Protein AF-A0A1R1Y8B2-F1 (afdb_monomer)

pLDDT: mean 75.32, std 18.38, range [35.19, 96.94]

Structure (mmCIF, N/CA/C/O backbone):
data_AF-A0A1R1Y8B2-F1
#
_entry.id   AF-A0A1R1Y8B2-F1
#
loop_
_atom_site.group_PDB
_atom_site.id
_atom_site.type_symbol
_atom_site.label_atom_id
_atom_site.label_alt_id
_atom_site.label_comp_id
_atom_site.label_asym_id
_atom_site.label_entity_id
_atom_site.label_seq_id
_atom_site.pdbx_PDB_ins_code
_atom_site.Cartn_x
_atom_site.Cartn_y
_atom_site.Cartn_z
_atom_site.occupancy
_atom_site.B_iso_or_equiv
_atom_site.auth_seq_id
_atom_site.auth_comp_id
_atom_site.auth_asym_id
_atom_site.auth_atom_id
_atom_site.pdbx_PDB_model_num
ATOM 1 N N . GLY A 1 1 ? -17.997 11.567 19.977 1.00 74.69 1 GLY A N 1
ATOM 2 C CA . GLY A 1 1 ? -16.628 11.062 19.749 1.00 74.69 1 GLY A CA 1
ATOM 3 C C . GLY A 1 1 ? -16.537 10.547 18.330 1.00 74.69 1 GLY A C 1
ATOM 4 O O . GLY A 1 1 ? -17.563 10.132 17.814 1.00 74.69 1 GLY A O 1
ATOM 5 N N . ASN A 1 2 ? -15.355 10.575 17.717 1.00 91.06 2 ASN A N 1
ATOM 6 C CA . ASN A 1 2 ? -15.151 10.285 16.288 1.00 91.06 2 ASN A CA 1
ATOM 7 C C . ASN A 1 2 ? -15.055 8.785 15.951 1.00 91.06 2 ASN A C 1
ATOM 9 O O . ASN A 1 2 ? -14.451 8.431 14.944 1.00 91.06 2 ASN A O 1
ATOM 13 N N . CYS A 1 3 ? -15.590 7.909 16.810 1.00 94.19 3 CYS A N 1
ATOM 14 C CA . CYS A 1 3 ? -15.654 6.481 16.505 1.00 94.19 3 CYS A CA 1
ATOM 15 C C . CYS A 1 3 ? -16.449 6.281 15.218 1.00 94.19 3 CYS A C 1
ATOM 17 O O . CYS A 1 3 ? -17.463 6.957 15.021 1.00 94.19 3 CYS A O 1
ATOM 19 N N . VAL A 1 4 ? -16.038 5.323 14.397 1.00 92.62 4 VAL A N 1
ATOM 20 C CA . VAL A 1 4 ? -16.914 4.799 13.350 1.00 92.62 4 VAL A CA 1
ATOM 21 C C . VAL A 1 4 ? -18.125 4.157 14.037 1.00 92.62 4 VAL A C 1
ATOM 23 O O . VAL A 1 4 ? -17.968 3.484 15.050 1.00 92.62 4 VAL A O 1
ATOM 26 N N . ARG A 1 5 ? -19.341 4.466 13.576 1.00 90.25 5 ARG A N 1
ATOM 27 C CA . ARG A 1 5 ? -20.605 4.040 14.220 1.00 90.25 5 ARG A CA 1
ATOM 28 C C . ARG A 1 5 ? -21.591 3.398 13.252 1.00 90.25 5 ARG A C 1
ATOM 30 O O . ARG A 1 5 ? -22.675 2.998 13.665 1.00 90.25 5 ARG A O 1
ATOM 37 N N . ASP A 1 6 ? -21.230 3.308 11.983 1.00 88.25 6 ASP A N 1
ATOM 38 C CA . ASP A 1 6 ? -22.058 2.783 10.914 1.00 88.25 6 ASP A CA 1
ATOM 39 C C . ASP A 1 6 ? -21.243 1.945 9.920 1.00 88.25 6 ASP A C 1
ATOM 41 O O . ASP A 1 6 ? -20.009 1.886 9.945 1.00 88.25 6 ASP A O 1
ATOM 45 N N . GLY A 1 7 ? -21.972 1.236 9.062 1.00 86.50 7 GLY A N 1
ATOM 46 C CA . GLY A 1 7 ? -21.394 0.361 8.057 1.00 86.50 7 GLY A CA 1
ATOM 47 C C . GLY A 1 7 ? -20.731 -0.888 8.634 1.00 86.50 7 GLY A C 1
ATOM 48 O O . GLY A 1 7 ? -20.961 -1.311 9.770 1.00 86.50 7 GLY A O 1
ATOM 49 N N . LEU A 1 8 ? -19.908 -1.497 7.789 1.00 82.50 8 LEU A N 1
ATOM 50 C CA . LEU A 1 8 ? -19.341 -2.819 8.014 1.00 82.50 8 LEU A CA 1
ATOM 51 C C . LEU A 1 8 ? -18.430 -2.903 9.257 1.00 82.50 8 LEU A C 1
ATOM 53 O O . LEU A 1 8 ? -18.323 -3.958 9.871 1.00 82.50 8 LEU A O 1
ATOM 57 N N . ILE A 1 9 ? -17.797 -1.794 9.646 1.00 86.44 9 ILE A N 1
ATOM 58 C CA . ILE A 1 9 ? -16.770 -1.757 10.700 1.00 86.44 9 ILE A CA 1
ATOM 59 C C . ILE A 1 9 ? -17.203 -0.973 11.955 1.00 86.44 9 ILE A C 1
ATOM 61 O O . ILE A 1 9 ? -16.354 -0.519 12.716 1.00 86.44 9 ILE A O 1
ATOM 65 N N . HIS A 1 10 ? -18.507 -0.766 12.167 1.00 84.00 10 HIS A N 1
ATOM 66 C CA . HIS A 1 10 ? -19.021 0.117 13.227 1.00 84.00 10 HIS A CA 1
ATOM 67 C C . HIS A 1 10 ? -18.650 -0.274 14.668 1.00 84.00 10 HIS A C 1
ATOM 69 O O . HIS A 1 10 ? -18.618 0.600 15.529 1.00 84.00 10 HIS A O 1
ATOM 75 N N . ASP A 1 11 ? -18.339 -1.548 14.913 1.00 85.19 11 ASP A N 1
ATOM 76 C CA . ASP A 1 11 ? -17.912 -2.079 16.217 1.00 85.19 11 ASP A CA 1
ATOM 77 C C . ASP A 1 11 ? -16.462 -2.595 16.178 1.00 85.19 11 ASP A C 1
ATOM 79 O O . ASP A 1 11 ? -16.062 -3.480 16.935 1.00 85.19 11 ASP A O 1
ATOM 83 N N . TRP A 1 12 ? -15.657 -2.078 15.247 1.00 87.75 12 TRP A N 1
ATOM 84 C CA . TRP A 1 12 ? -14.257 -2.458 15.150 1.00 87.75 12 TRP A CA 1
ATOM 85 C C . TRP A 1 12 ? -13.412 -1.747 16.216 1.00 87.75 12 TRP A C 1
ATOM 87 O O . TRP A 1 12 ? -13.236 -0.523 16.198 1.00 87.75 12 TRP A O 1
ATOM 97 N N . ASP A 1 13 ? -12.834 -2.547 17.110 1.00 88.50 13 ASP A N 1
ATOM 98 C CA . ASP A 1 13 ? -11.900 -2.096 18.138 1.00 88.50 13 ASP A CA 1
ATOM 99 C C . ASP A 1 13 ? -10.450 -2.195 17.659 1.00 88.50 13 ASP A C 1
ATOM 101 O O . ASP A 1 13 ? -10.010 -3.222 17.141 1.00 88.50 13 ASP A O 1
ATOM 105 N N . ARG A 1 14 ? -9.673 -1.141 17.910 1.00 87.62 14 ARG A N 1
ATOM 106 C CA . ARG A 1 14 ? -8.217 -1.140 17.751 1.00 87.62 14 ARG A CA 1
ATOM 107 C C . ARG A 1 14 ? -7.529 -1.464 19.069 1.00 87.62 14 ARG A C 1
ATOM 109 O O . ARG A 1 14 ? -7.975 -1.033 20.127 1.00 87.62 14 ARG A O 1
ATOM 116 N N . SER A 1 15 ? -6.397 -2.164 19.012 1.00 84.62 15 SER A N 1
ATOM 117 C CA . SER A 1 15 ? -5.604 -2.526 20.201 1.00 84.62 15 SER A CA 1
ATOM 118 C C . SER A 1 15 ? -4.334 -1.692 20.392 1.00 84.62 15 SER A C 1
ATOM 120 O O . SER A 1 15 ? -3.708 -1.773 21.446 1.00 84.62 15 SER A O 1
ATOM 122 N N . PHE A 1 16 ? -3.928 -0.913 19.388 1.00 82.56 16 PHE A N 1
ATOM 123 C CA . PHE A 1 16 ? -2.711 -0.099 19.407 1.00 82.56 16 PHE A CA 1
ATOM 124 C C . PHE A 1 16 ? -3.024 1.350 18.984 1.00 82.56 16 PHE A C 1
ATOM 126 O O . PHE A 1 16 ? -3.847 1.538 18.089 1.00 82.56 16 PHE A O 1
ATOM 133 N N . PRO A 1 17 ? -2.390 2.379 19.583 1.00 85.38 17 PRO A N 1
ATOM 134 C CA . PRO A 1 17 ? -1.452 2.310 20.716 1.00 85.38 17 PRO A CA 1
ATOM 135 C C . PRO A 1 17 ? -2.128 1.968 22.052 1.00 85.38 17 PRO A C 1
ATOM 137 O O . PRO A 1 17 ? -1.472 1.514 22.984 1.00 85.38 17 PRO A O 1
ATOM 140 N N . THR A 1 18 ? -3.444 2.153 22.133 1.00 88.56 18 THR A N 1
ATOM 141 C CA . THR A 1 18 ? -4.291 1.781 23.270 1.00 88.56 18 THR A CA 1
ATOM 142 C C . THR A 1 18 ? -5.579 1.159 22.754 1.00 88.56 18 THR A C 1
ATOM 144 O O . THR A 1 18 ? -5.995 1.458 21.630 1.00 88.56 18 THR A O 1
ATOM 147 N N . GLN A 1 19 ? -6.226 0.342 23.587 1.00 90.69 19 GLN A N 1
ATOM 148 C CA . GLN A 1 19 ? -7.536 -0.213 23.270 1.00 90.69 19 GLN A CA 1
ATOM 149 C C . GLN A 1 19 ? -8.588 0.901 23.187 1.00 90.69 19 GLN A C 1
ATOM 151 O O . GLN A 1 19 ? -8.781 1.637 24.155 1.00 90.69 19 GLN A O 1
ATOM 156 N N . ASP A 1 20 ? -9.223 1.044 22.026 1.00 92.75 20 ASP A N 1
ATOM 157 C CA . ASP A 1 20 ? -10.274 2.032 21.749 1.00 92.75 20 ASP A CA 1
ATOM 158 C C . ASP A 1 20 ? -11.042 1.636 20.471 1.00 92.75 20 ASP A C 1
ATOM 160 O O . ASP A 1 20 ? -10.618 0.735 19.749 1.00 92.75 20 ASP A O 1
ATOM 164 N N . CYS A 1 21 ? -12.128 2.336 20.149 1.00 93.19 21 CYS A N 1
ATOM 165 C CA . CYS A 1 21 ? -12.778 2.245 18.839 1.00 93.19 21 CYS A CA 1
ATOM 166 C C . CYS A 1 21 ? -11.858 2.805 17.734 1.00 93.19 21 CYS A C 1
ATOM 168 O O . CYS A 1 21 ? -11.079 3.734 17.982 1.00 93.19 21 CYS A O 1
ATOM 170 N N . VAL A 1 22 ? -11.995 2.324 16.494 1.00 93.25 22 VAL A N 1
ATOM 171 C CA . VAL A 1 22 ? -11.400 3.010 15.330 1.00 93.25 22 VAL A CA 1
ATOM 172 C C . VAL A 1 22 ? -12.098 4.348 15.096 1.00 93.25 22 VAL A C 1
ATOM 174 O O . VAL A 1 22 ? -13.331 4.433 15.072 1.00 93.25 22 VAL A O 1
ATOM 177 N N . LYS A 1 23 ? -11.308 5.410 14.909 1.00 94.12 23 LYS A N 1
ATOM 178 C CA . LYS A 1 23 ? -11.802 6.774 14.704 1.00 94.12 23 LYS A CA 1
ATOM 179 C C . LYS A 1 23 ? -11.461 7.303 13.321 1.00 94.12 23 LYS A C 1
ATOM 181 O O . LYS A 1 23 ? -10.315 7.236 12.887 1.00 94.12 23 LYS A O 1
ATOM 186 N N . ARG A 1 24 ? -12.443 7.942 12.685 1.00 94.00 24 ARG A N 1
ATOM 187 C CA . ARG A 1 24 ? -12.281 8.676 11.421 1.00 94.00 24 ARG A CA 1
ATOM 188 C C . ARG A 1 24 ? -12.728 10.115 11.599 1.00 94.00 24 ARG A C 1
ATOM 190 O O . ARG A 1 24 ? -13.693 10.393 12.308 1.00 94.00 24 ARG A O 1
ATOM 197 N N . GLY A 1 25 ? -12.012 11.040 10.978 1.00 94.19 25 GLY A N 1
ATOM 198 C CA . GLY A 1 25 ? -12.322 12.462 11.057 1.00 94.19 25 GLY A CA 1
ATOM 199 C C . GLY A 1 25 ? -11.895 13.119 9.772 1.00 94.19 25 GLY A C 1
ATOM 200 O O . GLY A 1 25 ? -10.744 13.528 9.633 1.00 94.19 25 GLY A O 1
ATOM 201 N N . PHE A 1 26 ? -12.834 13.170 8.832 1.00 94.56 26 PHE A N 1
ATOM 202 C CA . PHE A 1 26 ? -12.510 13.527 7.471 1.00 94.56 26 PHE A CA 1
ATOM 203 C C . PHE A 1 26 ? -12.005 14.963 7.358 1.00 94.56 26 PHE A C 1
ATOM 205 O O . PHE A 1 26 ? -12.585 15.903 7.909 1.00 94.56 26 PHE A O 1
ATOM 212 N N . ARG A 1 27 ? -10.946 15.147 6.568 1.00 89.44 27 ARG A N 1
ATOM 213 C CA . ARG A 1 27 ? -10.298 16.452 6.390 1.00 89.44 27 ARG A CA 1
ATOM 214 C C . ARG A 1 27 ? -11.227 17.511 5.793 1.00 89.44 27 ARG A C 1
ATOM 216 O O . ARG A 1 27 ? -11.024 18.698 6.039 1.00 89.44 27 ARG A O 1
ATOM 223 N N . GLN A 1 28 ? -12.243 17.103 5.029 1.00 89.31 28 GLN A N 1
ATOM 224 C CA . GLN A 1 28 ? -13.244 17.997 4.433 1.00 89.31 28 GLN A CA 1
ATOM 225 C C . GLN A 1 28 ? -14.617 17.863 5.108 1.00 89.31 28 GLN A C 1
ATOM 227 O O . GLN A 1 28 ? -15.663 17.830 4.458 1.00 89.31 28 GLN A O 1
ATOM 232 N N . GLY A 1 29 ? -14.621 17.788 6.441 1.00 86.88 29 GLY A N 1
ATOM 233 C CA . GLY A 1 29 ? -15.838 17.743 7.247 1.00 86.88 29 GLY A CA 1
ATOM 234 C C . GLY A 1 29 ? -16.485 16.364 7.207 1.00 86.88 29 GLY A C 1
ATOM 235 O O . GLY A 1 29 ? -16.074 15.470 7.936 1.00 86.88 29 GLY A O 1
ATOM 236 N N . ASN A 1 30 ? -17.491 16.186 6.349 1.00 86.88 30 ASN A N 1
ATOM 237 C CA . ASN A 1 30 ? -18.254 14.933 6.254 1.00 86.88 30 ASN A CA 1
ATOM 238 C C . ASN A 1 30 ? -17.794 14.023 5.102 1.00 86.88 30 ASN A C 1
ATOM 240 O O . ASN A 1 30 ? -18.422 13.003 4.839 1.00 86.88 30 ASN A O 1
ATOM 244 N N . THR A 1 31 ? -16.729 14.390 4.391 1.00 88.44 31 THR A N 1
ATOM 245 C CA . THR A 1 31 ? -16.187 13.621 3.265 1.00 88.44 31 THR A CA 1
ATOM 246 C C . THR A 1 31 ? -14.663 13.609 3.318 1.00 88.44 31 THR A C 1
ATOM 248 O O . THR A 1 31 ? -14.080 14.634 3.689 1.00 88.44 31 THR A O 1
ATOM 251 N N . PRO A 1 32 ? -13.996 12.504 2.921 1.00 87.94 32 PRO A N 1
ATOM 252 C CA . PRO A 1 32 ? -12.537 12.462 2.808 1.00 87.94 32 PRO A CA 1
ATOM 253 C C . PRO A 1 32 ? -11.974 13.494 1.815 1.00 87.94 32 PRO A C 1
ATOM 255 O O . PRO A 1 32 ? -10.776 13.771 1.825 1.00 87.94 32 PRO A O 1
ATOM 258 N N . GLY A 1 33 ? -12.835 14.107 0.997 1.00 89.12 33 GLY A N 1
ATOM 259 C CA . GLY A 1 33 ? -12.452 15.021 -0.069 1.00 89.12 33 GLY A CA 1
ATOM 260 C C . GLY A 1 33 ? -12.226 14.289 -1.393 1.00 89.12 33 GLY A C 1
ATOM 261 O O . GLY A 1 33 ? -12.432 13.077 -1.480 1.00 89.12 33 GLY A O 1
ATOM 262 N N . PRO A 1 34 ? -11.841 15.014 -2.456 1.00 86.38 34 PRO A N 1
ATOM 263 C CA . PRO A 1 34 ? -11.526 14.397 -3.728 1.00 86.38 34 PRO A CA 1
ATOM 264 C C . PRO A 1 34 ? -10.220 13.612 -3.602 1.00 86.38 34 PRO A C 1
ATOM 266 O O . PRO A 1 34 ? -9.189 14.150 -3.194 1.00 86.38 34 PRO A O 1
ATOM 269 N N . PHE A 1 35 ? -10.262 12.342 -3.989 1.00 85.44 35 PHE A N 1
ATOM 270 C CA . PHE A 1 35 ? -9.050 11.567 -4.215 1.00 85.44 35 PHE A CA 1
ATOM 271 C C . PHE A 1 35 ? -8.344 12.017 -5.495 1.00 85.44 35 PHE A C 1
ATOM 273 O O . PHE A 1 35 ? -8.895 12.765 -6.309 1.00 85.44 35 PHE A O 1
ATOM 280 N N . TRP A 1 36 ? -7.107 11.553 -5.671 1.00 86.88 36 TRP A N 1
ATOM 2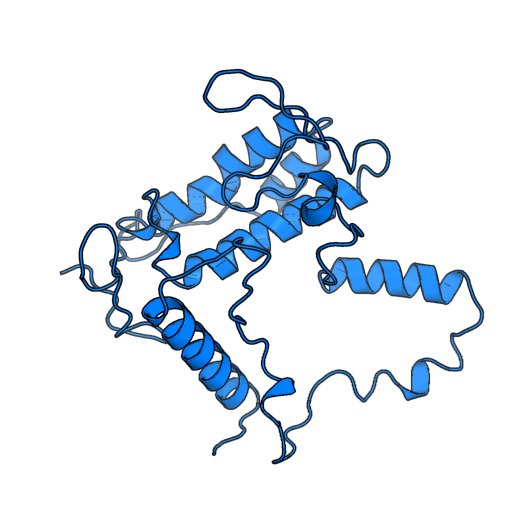81 C CA . TRP A 1 36 ? -6.346 11.824 -6.883 1.00 86.88 36 TRP A CA 1
ATOM 282 C C . TRP A 1 36 ? -7.095 11.323 -8.120 1.00 86.88 36 TRP A C 1
ATOM 284 O O . TRP A 1 36 ? -7.527 10.167 -8.147 1.00 86.88 36 TRP A O 1
ATOM 294 N N . PRO A 1 37 ? -7.240 12.161 -9.156 1.00 83.50 37 PRO A N 1
ATOM 295 C CA . PRO A 1 37 ? -7.857 11.718 -10.387 1.00 83.50 37 PRO A CA 1
ATOM 296 C C . PRO A 1 37 ? -6.912 10.756 -11.121 1.00 83.50 37 PRO A C 1
ATOM 298 O O . PRO A 1 37 ? -5.684 10.836 -11.012 1.00 83.50 37 PRO A O 1
ATOM 301 N N . MET A 1 38 ? -7.489 9.819 -11.875 1.00 80.19 38 MET A N 1
ATOM 302 C CA . MET A 1 38 ? -6.718 8.753 -12.526 1.00 80.19 38 MET A CA 1
ATOM 303 C C . MET A 1 38 ? -5.680 9.280 -13.522 1.00 80.19 38 MET A C 1
ATOM 305 O O . MET A 1 38 ? -4.628 8.670 -13.684 1.00 80.19 38 MET A O 1
ATOM 309 N N . ASP A 1 39 ? -5.923 10.426 -14.159 1.00 76.25 39 ASP A N 1
ATOM 310 C CA . ASP A 1 39 ? -4.956 11.076 -15.047 1.00 76.25 39 ASP A CA 1
ATOM 311 C C . ASP A 1 39 ? -3.680 11.504 -14.302 1.00 76.25 39 ASP A C 1
ATOM 313 O O . ASP A 1 39 ? -2.588 11.440 -14.864 1.00 76.25 39 ASP A O 1
ATOM 317 N N . ALA A 1 40 ? -3.791 11.901 -13.032 1.00 82.31 40 ALA A N 1
ATOM 318 C CA . ALA A 1 40 ? -2.643 12.233 -12.200 1.00 82.31 40 ALA A CA 1
ATOM 319 C C . ALA A 1 40 ? -1.830 10.984 -11.836 1.00 82.31 40 ALA A C 1
ATOM 321 O O . ALA A 1 40 ? -0.604 11.017 -11.921 1.00 82.31 40 ALA A O 1
ATOM 322 N N . VAL A 1 41 ? -2.499 9.868 -11.525 1.00 86.00 41 VAL A N 1
ATOM 323 C CA . VAL A 1 41 ? -1.837 8.570 -11.299 1.00 86.00 41 VAL A CA 1
ATOM 324 C C . VAL A 1 41 ? -1.110 8.106 -12.566 1.00 86.00 41 VAL A C 1
ATOM 326 O O . VAL A 1 41 ? 0.057 7.724 -12.509 1.00 86.00 41 VAL A O 1
ATOM 329 N N . LEU A 1 42 ? -1.755 8.213 -13.732 1.00 83.56 42 LEU A N 1
ATOM 330 C CA . LEU A 1 42 ? -1.145 7.867 -15.019 1.00 83.56 42 LEU A CA 1
ATOM 331 C C . LEU A 1 42 ? 0.084 8.727 -15.335 1.00 83.56 42 LEU A C 1
ATOM 333 O O . LEU A 1 42 ? 1.074 8.205 -15.843 1.00 83.56 42 LEU A O 1
ATOM 337 N N . ARG A 1 43 ? 0.065 10.023 -15.000 1.00 86.38 43 ARG A N 1
ATOM 338 C CA . ARG A 1 43 ? 1.246 10.887 -15.146 1.00 86.38 43 ARG A CA 1
ATOM 339 C C . ARG A 1 43 ? 2.405 10.430 -14.270 1.00 86.38 43 ARG A C 1
ATOM 341 O O . ARG A 1 43 ? 3.538 10.466 -14.741 1.00 86.38 43 ARG A O 1
ATOM 348 N N . VAL A 1 44 ? 2.154 9.992 -13.034 1.00 88.31 44 VAL A N 1
ATOM 349 C CA . VAL A 1 44 ? 3.211 9.440 -12.167 1.00 88.31 44 VAL A CA 1
ATOM 350 C C . VAL A 1 44 ? 3.816 8.188 -12.797 1.00 88.31 44 VAL A C 1
ATOM 352 O O . VAL A 1 44 ? 5.034 8.122 -12.948 1.00 88.31 44 VAL A O 1
ATOM 355 N N . LEU A 1 45 ? 2.977 7.251 -13.247 1.00 86.56 45 LEU A N 1
ATOM 356 C CA . LEU A 1 45 ? 3.420 6.029 -13.928 1.00 86.56 45 LEU A CA 1
ATOM 357 C C . LEU A 1 45 ? 4.294 6.316 -15.159 1.00 86.56 45 LEU A C 1
ATOM 359 O O . LEU A 1 45 ? 5.341 5.702 -15.322 1.00 86.56 45 LEU A O 1
ATOM 363 N N . GLN A 1 46 ? 3.895 7.278 -15.995 1.00 86.12 46 GLN A N 1
ATOM 364 C CA . GLN A 1 46 ? 4.595 7.619 -17.241 1.00 86.12 46 GLN A CA 1
ATOM 365 C C . GLN A 1 46 ? 5.874 8.440 -17.041 1.00 86.12 46 GLN A C 1
ATOM 367 O O . GLN A 1 46 ? 6.756 8.413 -17.894 1.00 86.12 46 GLN A O 1
ATOM 372 N N . SER A 1 47 ? 5.953 9.225 -15.965 1.00 88.56 47 SER A N 1
ATOM 373 C CA . SER A 1 47 ? 7.074 10.144 -15.718 1.00 88.56 47 SER A CA 1
ATOM 374 C C . SER A 1 47 ? 8.175 9.553 -14.837 1.00 88.56 47 SER A C 1
ATOM 376 O O . SER A 1 47 ? 9.249 10.146 -14.732 1.00 88.56 47 SER A O 1
ATOM 378 N N . SER A 1 48 ? 7.932 8.397 -14.214 1.00 91.94 48 SER A N 1
ATOM 379 C CA . SER A 1 48 ? 8.854 7.792 -13.252 1.00 91.94 48 SER A CA 1
ATOM 380 C C . SER A 1 48 ? 9.732 6.735 -13.921 1.00 91.94 48 SER A C 1
ATOM 382 O O . SER A 1 48 ? 9.275 5.629 -14.200 1.00 91.94 48 SER A O 1
ATOM 384 N N . ASN A 1 49 ? 11.000 7.086 -14.158 1.00 90.75 49 ASN A N 1
ATOM 385 C CA . ASN A 1 49 ? 11.989 6.245 -14.852 1.00 90.75 49 ASN A CA 1
ATOM 386 C C . ASN A 1 49 ? 12.838 5.371 -13.912 1.00 90.75 49 ASN A C 1
ATOM 388 O O . ASN A 1 49 ? 13.700 4.633 -14.379 1.00 90.75 49 ASN A O 1
ATOM 392 N N . ASP A 1 50 ? 12.625 5.487 -12.605 1.00 92.25 50 ASP A N 1
ATOM 393 C CA . ASP A 1 50 ? 13.304 4.729 -11.557 1.00 92.25 50 ASP A CA 1
ATOM 394 C C . ASP A 1 50 ? 12.369 4.573 -10.351 1.00 92.25 50 ASP A C 1
ATOM 396 O O . ASP A 1 50 ? 11.405 5.336 -10.180 1.00 92.25 50 ASP A O 1
ATOM 400 N N . PHE A 1 51 ? 12.655 3.578 -9.514 1.00 92.12 51 PHE A N 1
ATOM 401 C CA . PHE A 1 51 ? 11.837 3.249 -8.352 1.00 92.12 51 PHE A CA 1
ATOM 402 C C . PHE A 1 51 ? 11.770 4.387 -7.339 1.00 92.12 51 PHE A C 1
ATOM 404 O O . PHE A 1 51 ? 10.718 4.639 -6.751 1.00 92.12 51 PHE A O 1
ATOM 411 N N . ARG A 1 52 ? 12.874 5.109 -7.129 1.00 91.50 52 ARG A N 1
ATOM 412 C CA . ARG A 1 52 ? 12.933 6.198 -6.149 1.00 91.50 52 ARG A CA 1
ATOM 413 C C . ARG A 1 52 ? 11.967 7.322 -6.510 1.00 91.50 52 ARG A C 1
ATOM 415 O O . ARG A 1 52 ? 11.254 7.826 -5.644 1.00 91.50 52 ARG A O 1
ATOM 422 N N . THR A 1 53 ? 11.926 7.703 -7.780 1.00 92.81 53 THR A N 1
ATOM 423 C CA . THR A 1 53 ? 11.014 8.719 -8.309 1.00 92.81 53 THR A CA 1
ATOM 424 C C . THR A 1 53 ? 9.572 8.223 -8.261 1.00 92.81 53 THR A C 1
ATOM 426 O O . THR A 1 53 ? 8.694 8.953 -7.801 1.00 92.81 53 THR A O 1
ATOM 429 N N . PHE A 1 54 ? 9.335 6.972 -8.671 1.00 94.06 54 PHE A N 1
ATOM 430 C CA . PHE A 1 54 ? 8.014 6.344 -8.625 1.00 94.06 54 PHE A CA 1
ATOM 431 C C . PHE A 1 54 ? 7.443 6.315 -7.201 1.00 94.06 54 PHE A C 1
ATOM 433 O O . PHE A 1 54 ? 6.390 6.904 -6.950 1.00 94.06 54 PHE A O 1
ATOM 440 N N . SER A 1 55 ? 8.166 5.692 -6.266 1.00 93.38 55 SER A N 1
ATOM 441 C CA . SER A 1 55 ? 7.761 5.554 -4.864 1.00 93.38 55 SER A CA 1
ATOM 442 C C . SER A 1 55 ? 7.528 6.921 -4.228 1.00 93.38 55 SER A C 1
ATOM 444 O O . SER A 1 55 ? 6.439 7.180 -3.732 1.00 93.38 55 SER A O 1
ATOM 446 N N . THR A 1 56 ? 8.472 7.860 -4.355 1.00 92.88 56 THR A N 1
ATOM 447 C CA . THR A 1 56 ? 8.325 9.220 -3.803 1.00 92.88 56 THR A CA 1
ATOM 448 C C . THR A 1 56 ? 7.051 9.918 -4.294 1.00 92.88 56 THR A C 1
ATOM 450 O O . THR A 1 56 ? 6.366 10.575 -3.506 1.00 92.88 56 THR A O 1
ATOM 453 N N . ASN A 1 57 ? 6.717 9.799 -5.581 1.00 94.44 57 ASN A N 1
ATOM 454 C CA . ASN A 1 57 ? 5.543 10.454 -6.159 1.00 94.44 57 ASN A CA 1
ATOM 455 C C . ASN A 1 57 ? 4.225 9.784 -5.747 1.00 94.44 57 ASN A C 1
ATOM 457 O O . ASN A 1 57 ? 3.234 10.483 -5.528 1.00 94.44 57 ASN A O 1
ATOM 461 N N . ILE A 1 58 ? 4.198 8.453 -5.639 1.00 95.06 58 ILE A N 1
ATOM 462 C CA . ILE A 1 58 ? 3.022 7.719 -5.156 1.00 95.06 58 ILE A CA 1
ATOM 463 C C . ILE A 1 58 ? 2.778 8.001 -3.672 1.00 95.06 58 ILE A C 1
ATOM 465 O O . ILE A 1 58 ? 1.659 8.372 -3.311 1.00 95.06 58 ILE A O 1
ATOM 469 N N . GLU A 1 59 ? 3.825 7.913 -2.850 1.00 94.19 59 GLU A N 1
ATOM 470 C CA . GLU A 1 59 ? 3.787 8.127 -1.400 1.00 94.19 59 GLU A CA 1
ATOM 471 C C . GLU A 1 59 ? 3.271 9.526 -1.041 1.00 94.19 59 GLU A C 1
ATOM 473 O O . GLU A 1 59 ? 2.307 9.675 -0.289 1.00 94.19 59 GLU A O 1
ATOM 478 N N . ASN A 1 60 ? 3.851 10.567 -1.648 1.00 91.81 60 ASN A N 1
ATOM 479 C CA . ASN A 1 60 ? 3.459 11.958 -1.390 1.00 91.81 60 ASN A CA 1
ATOM 480 C C . ASN A 1 60 ? 2.175 12.383 -2.122 1.00 91.81 60 ASN A C 1
ATOM 482 O O . ASN A 1 60 ? 1.601 13.434 -1.823 1.00 91.81 60 ASN A O 1
ATOM 486 N N . GLY A 1 61 ? 1.746 11.608 -3.116 1.00 92.31 61 GLY A N 1
ATOM 487 C CA . GLY A 1 61 ? 0.592 11.906 -3.948 1.00 92.31 61 GLY A CA 1
ATOM 488 C C . GLY A 1 61 ? -0.643 11.114 -3.516 1.00 92.31 61 GLY A C 1
ATOM 489 O O . GLY A 1 61 ? -1.251 11.447 -2.492 1.00 92.31 61 GLY A O 1
ATOM 490 N N . PRO A 1 62 ? -1.076 10.119 -4.310 1.00 91.12 62 PRO A N 1
ATOM 491 C CA . PRO A 1 62 ? -2.320 9.390 -4.083 1.00 91.12 62 PRO A CA 1
ATOM 492 C C . PRO A 1 62 ? -2.356 8.601 -2.764 1.00 91.12 62 PRO A C 1
ATOM 494 O O . PRO A 1 62 ? -3.427 8.541 -2.166 1.00 91.12 62 PRO A O 1
ATOM 497 N N . HIS A 1 63 ? -1.233 8.045 -2.289 1.00 96.12 63 HIS A N 1
ATOM 498 C CA . HIS A 1 63 ? -1.172 7.318 -1.011 1.00 96.12 63 HIS A CA 1
ATOM 499 C C . HIS A 1 63 ? -1.440 8.263 0.171 1.00 96.12 63 HIS A C 1
ATOM 501 O O . HIS A 1 63 ? -2.475 8.174 0.838 1.00 96.12 63 HIS A O 1
ATOM 507 N N . GLY A 1 64 ? -0.580 9.271 0.355 1.00 94.31 64 GLY A N 1
ATOM 508 C CA . GLY A 1 64 ? -0.718 10.233 1.446 1.00 94.31 64 GLY A CA 1
ATOM 509 C C . GLY A 1 64 ? -2.050 10.994 1.438 1.00 94.31 64 GLY A C 1
ATOM 510 O O . GLY A 1 64 ? -2.605 11.278 2.499 1.00 94.31 64 GLY A O 1
ATOM 511 N N . ASN A 1 65 ? -2.626 11.294 0.266 1.00 93.88 65 ASN A N 1
ATOM 512 C CA . ASN A 1 65 ? -3.916 11.992 0.199 1.00 93.88 65 ASN A CA 1
ATOM 513 C C . ASN A 1 65 ? -5.082 11.179 0.773 1.00 93.88 65 ASN A C 1
ATOM 515 O O . ASN A 1 65 ? -5.977 11.775 1.371 1.00 93.88 65 ASN A O 1
ATOM 519 N N . VAL A 1 66 ? -5.088 9.852 0.623 1.00 95.31 66 VAL A N 1
ATOM 520 C CA . VAL A 1 66 ? -6.141 9.006 1.205 1.00 95.31 66 VAL A CA 1
ATOM 521 C C . VAL A 1 66 ? -5.993 8.952 2.724 1.00 95.31 66 VAL A C 1
ATOM 523 O O . VAL A 1 66 ? -6.975 9.194 3.430 1.00 95.31 66 VAL A O 1
ATOM 526 N N . HIS A 1 67 ? -4.768 8.744 3.220 1.00 96.94 67 HIS A N 1
ATOM 527 C CA . HIS A 1 67 ? -4.458 8.782 4.652 1.00 96.94 67 HIS A CA 1
ATOM 528 C C . HIS A 1 67 ? -4.928 10.084 5.309 1.00 96.94 67 HIS A C 1
ATOM 530 O O . HIS A 1 67 ? -5.731 10.075 6.246 1.00 96.94 67 HIS A O 1
ATOM 536 N N . LEU A 1 68 ? -4.502 11.216 4.747 1.00 95.19 68 LEU A N 1
ATOM 537 C CA . LEU A 1 68 ? -4.876 12.547 5.220 1.00 95.19 68 LEU A CA 1
ATOM 538 C C . LEU A 1 68 ? -6.366 12.851 5.039 1.00 95.19 68 LEU A C 1
ATOM 540 O O . LEU A 1 68 ? -6.936 13.597 5.829 1.00 95.19 68 LEU A O 1
ATOM 544 N N . GLY A 1 69 ? -6.993 12.329 3.984 1.00 95.44 69 GLY A N 1
ATOM 545 C CA . GLY A 1 69 ? -8.409 12.541 3.698 1.00 95.44 69 GLY A CA 1
ATOM 546 C C . GLY A 1 69 ? -9.310 11.880 4.737 1.00 95.44 69 GLY A C 1
ATOM 547 O O . GLY A 1 69 ? -10.240 12.518 5.235 1.00 95.44 69 GLY A O 1
ATOM 548 N N . ILE A 1 70 ? -9.012 10.627 5.100 1.00 95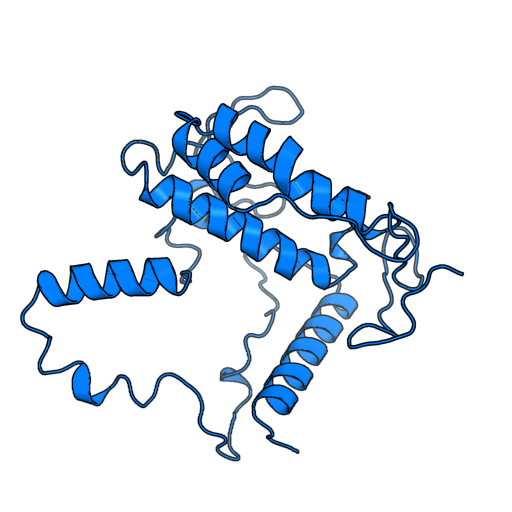.69 70 ILE A N 1
ATOM 549 C CA . ILE A 1 70 ? -9.779 9.867 6.099 1.00 95.69 70 ILE A CA 1
ATOM 550 C C . ILE A 1 70 ? -9.539 10.412 7.516 1.00 95.69 70 ILE A C 1
ATOM 552 O O . ILE A 1 70 ? -10.498 10.588 8.276 1.00 95.69 70 ILE A O 1
ATOM 556 N N . GLY A 1 71 ? -8.283 10.742 7.833 1.00 95.31 71 GLY A N 1
ATOM 557 C CA . GLY A 1 71 ? -7.900 11.451 9.053 1.00 95.31 71 GLY A CA 1
ATOM 558 C C . GLY A 1 71 ? -7.993 10.624 10.341 1.00 95.31 71 GLY A C 1
ATOM 559 O O . GLY A 1 71 ? -8.384 9.457 10.344 1.00 95.31 71 GLY A O 1
ATOM 560 N N . LEU A 1 72 ? -7.642 11.266 11.462 1.00 94.94 72 LEU A N 1
ATOM 561 C CA . LEU A 1 72 ? -7.539 10.660 12.801 1.00 94.94 72 LEU A CA 1
ATOM 562 C C . LEU A 1 72 ? -6.687 9.389 12.790 1.00 94.94 72 LEU A C 1
ATOM 564 O O . LEU A 1 72 ? -5.568 9.455 12.304 1.00 94.94 72 LEU A O 1
ATOM 568 N N . ASP A 1 73 ? -7.187 8.255 13.290 1.00 94.56 73 ASP A N 1
ATOM 569 C CA . ASP A 1 73 ? -6.392 7.027 13.394 1.00 94.56 73 ASP A CA 1
ATOM 570 C C . ASP A 1 73 ? -5.864 6.579 12.011 1.00 94.56 73 ASP A C 1
ATOM 572 O O . ASP A 1 73 ? -4.809 5.957 11.927 1.00 94.56 73 ASP A O 1
ATOM 576 N N . PHE A 1 74 ? -6.552 6.937 10.916 1.00 95.69 74 PHE A N 1
ATOM 577 C CA . PHE A 1 74 ? -6.173 6.549 9.555 1.00 95.69 74 PHE A CA 1
ATOM 578 C C . PHE A 1 74 ? -5.023 7.371 8.953 1.00 95.69 74 PHE A C 1
ATOM 580 O O . PHE A 1 74 ? -4.455 6.951 7.953 1.00 95.69 74 PHE A O 1
ATOM 587 N N . GLN A 1 75 ? -4.662 8.527 9.518 1.00 95.38 75 GLN A N 1
ATOM 588 C CA . GLN A 1 75 ? -3.512 9.313 9.031 1.00 95.38 75 GLN A CA 1
ATOM 589 C C . GLN A 1 75 ? -2.221 9.042 9.819 1.00 95.38 75 GLN A C 1
ATOM 591 O O . GLN A 1 75 ? -1.170 9.584 9.489 1.00 95.38 75 GLN A O 1
ATOM 596 N N . GLU A 1 76 ? -2.313 8.242 10.879 1.00 93.62 76 GLU A N 1
ATOM 597 C CA . GLU A 1 76 ? -1.206 7.921 11.772 1.00 93.62 76 GLU A CA 1
ATOM 598 C C . GLU A 1 76 ? -0.500 6.630 11.339 1.00 93.62 76 GLU A C 1
ATOM 600 O O . GLU A 1 76 ? -1.044 5.811 10.602 1.00 93.62 76 GLU A O 1
ATOM 605 N N . MET A 1 77 ? 0.684 6.365 11.899 1.00 87.50 77 MET A N 1
ATOM 606 C CA . MET A 1 77 ? 1.437 5.120 11.645 1.00 87.50 77 MET A CA 1
ATOM 607 C C . MET A 1 77 ? 0.688 3.841 12.056 1.00 87.50 77 MET A C 1
ATOM 609 O O . MET A 1 77 ? 1.084 2.735 11.701 1.00 87.50 77 MET A O 1
ATOM 613 N N . HIS A 1 78 ? -0.389 3.984 12.829 1.00 87.31 78 HIS A N 1
ATOM 614 C CA . HIS A 1 78 ? -1.253 2.896 13.265 1.00 87.31 78 HIS A CA 1
ATOM 615 C C . HIS A 1 78 ? -2.561 2.800 12.459 1.00 87.31 78 HIS A C 1
ATOM 617 O O . HIS A 1 78 ? -3.495 2.125 12.899 1.00 87.31 78 HIS A O 1
ATOM 623 N N . ALA A 1 79 ? -2.603 3.401 11.265 1.00 93.25 79 ALA A N 1
ATOM 624 C CA . ALA A 1 79 ? -3.665 3.227 10.276 1.00 93.25 79 ALA A CA 1
ATOM 625 C C . ALA A 1 79 ? -4.023 1.759 9.956 1.00 93.25 79 ALA A C 1
ATOM 627 O O . ALA A 1 79 ? -5.209 1.505 9.746 1.00 93.25 79 ALA A O 1
ATOM 628 N N . PRO A 1 80 ? -3.096 0.769 10.004 1.00 90.94 80 PRO A N 1
ATOM 629 C CA . PRO A 1 80 ? -3.447 -0.644 9.816 1.00 90.94 80 PRO A CA 1
ATOM 630 C C . PRO A 1 80 ? -4.473 -1.215 10.804 1.00 90.94 80 PRO A C 1
ATOM 632 O O . PRO A 1 80 ? -4.976 -2.314 10.585 1.00 90.94 80 PRO A O 1
ATOM 635 N N . ASN A 1 81 ? -4.799 -0.506 11.893 1.00 88.94 81 ASN A N 1
ATOM 636 C CA . ASN A 1 81 ? -5.902 -0.906 12.768 1.00 88.94 81 ASN A CA 1
ATOM 637 C C . ASN A 1 81 ? -7.285 -0.730 12.121 1.00 88.94 81 ASN A C 1
ATOM 639 O O . ASN A 1 81 ? -8.240 -1.314 12.620 1.00 88.94 81 ASN A O 1
ATOM 643 N N . ASP A 1 82 ? -7.418 0.077 11.067 1.00 91.94 82 ASP A N 1
ATOM 644 C CA . ASP A 1 82 ? -8.654 0.218 10.296 1.00 91.94 82 ASP A CA 1
ATOM 645 C C . ASP A 1 82 ? -8.603 -0.727 9.079 1.00 91.94 82 ASP A C 1
ATOM 647 O O . ASP A 1 82 ? -7.703 -0.584 8.247 1.00 91.94 82 ASP A O 1
ATOM 651 N N . PRO A 1 83 ? -9.564 -1.656 8.900 1.00 89.62 83 PRO A N 1
ATOM 652 C CA . PRO A 1 83 ? -9.577 -2.579 7.760 1.00 89.62 83 PRO A CA 1
ATOM 653 C C . PRO A 1 83 ? -9.521 -1.908 6.378 1.00 89.62 83 PRO A C 1
ATOM 655 O O . PRO A 1 83 ? -9.070 -2.522 5.410 1.00 89.62 83 PRO A O 1
ATOM 658 N N . LEU A 1 84 ? -9.937 -0.641 6.265 1.00 91.06 84 LEU A N 1
ATOM 659 C CA . LEU A 1 84 ? -9.829 0.137 5.027 1.00 91.06 84 LEU A CA 1
ATOM 660 C C . LEU A 1 84 ? -8.373 0.320 4.562 1.00 91.06 84 LEU A C 1
ATOM 662 O O . LEU A 1 84 ? -8.139 0.512 3.369 1.00 91.06 84 LEU A O 1
ATOM 666 N N . PHE A 1 85 ? -7.399 0.201 5.469 1.00 93.31 85 PHE A N 1
ATOM 667 C CA . PHE A 1 85 ? -5.969 0.261 5.169 1.00 93.31 85 PHE A CA 1
ATOM 668 C C . PHE A 1 85 ? -5.575 -0.757 4.097 1.00 93.31 85 PHE A C 1
ATOM 670 O O . PHE A 1 85 ? -4.888 -0.418 3.138 1.00 93.31 85 PHE A O 1
ATOM 677 N N . PHE A 1 86 ? -6.071 -1.989 4.207 1.00 88.50 86 PHE A N 1
ATOM 678 C CA . PHE A 1 86 ? -5.707 -3.072 3.294 1.00 88.50 86 PHE A CA 1
ATOM 679 C C . PHE A 1 86 ? -6.291 -2.876 1.896 1.00 88.50 86 PHE A C 1
ATOM 681 O O . PHE A 1 86 ? -5.631 -3.173 0.906 1.00 88.50 86 PHE A O 1
ATOM 688 N N . LEU A 1 87 ? -7.497 -2.312 1.794 1.00 90.75 87 LEU A N 1
ATOM 689 C CA . LEU A 1 87 ? -8.076 -1.940 0.500 1.00 90.75 87 LEU A CA 1
ATOM 690 C C . LEU A 1 87 ? -7.304 -0.783 -0.140 1.00 90.75 87 LEU A C 1
ATOM 692 O O . LEU A 1 87 ? -7.059 -0.791 -1.345 1.00 90.75 87 LEU A O 1
ATOM 696 N N . HIS A 1 88 ? -6.895 0.199 0.667 1.00 94.56 88 HIS A N 1
ATOM 697 C CA . HIS A 1 88 ? -6.067 1.299 0.194 1.00 94.56 88 HIS A CA 1
ATOM 698 C C . HIS A 1 88 ? -4.714 0.800 -0.331 1.00 94.56 88 HIS A C 1
ATOM 700 O O . HIS A 1 88 ? -4.360 1.093 -1.474 1.00 94.56 88 HIS A O 1
ATOM 706 N N . HIS A 1 89 ? -3.999 -0.006 0.456 1.00 94.94 89 HIS A N 1
ATOM 707 C CA . HIS A 1 89 ? -2.697 -0.544 0.069 1.00 94.94 89 HIS A CA 1
ATOM 708 C C . HIS A 1 89 ? -2.776 -1.595 -1.039 1.00 94.94 89 HIS A C 1
ATOM 710 O O . HIS A 1 89 ? -1.847 -1.670 -1.832 1.00 94.94 89 HIS A O 1
ATOM 716 N N . GLY A 1 90 ? -3.894 -2.312 -1.193 1.00 91.88 90 GLY A N 1
ATOM 717 C CA . GLY A 1 90 ? -4.136 -3.136 -2.380 1.00 91.88 90 GLY A CA 1
ATOM 718 C C . GLY A 1 90 ? -4.179 -2.305 -3.668 1.00 91.88 90 GLY A C 1
ATOM 719 O O . GLY A 1 90 ? -3.695 -2.736 -4.707 1.00 91.88 90 GLY A O 1
ATOM 720 N N . MET A 1 91 ? -4.689 -1.069 -3.618 1.00 90.06 91 MET A N 1
ATOM 721 C CA . MET A 1 91 ? -4.607 -0.162 -4.768 1.00 90.06 91 MET A CA 1
ATOM 722 C C . MET A 1 91 ? -3.194 0.408 -4.965 1.00 90.06 91 MET A C 1
ATOM 724 O O . MET A 1 91 ? -2.771 0.574 -6.107 1.00 90.06 91 MET A O 1
ATOM 728 N N . VAL A 1 92 ? -2.460 0.711 -3.887 1.00 94.50 92 VAL A N 1
ATOM 729 C CA . VAL A 1 92 ? -1.057 1.166 -3.974 1.00 94.50 92 VAL A CA 1
ATOM 730 C C . VAL A 1 92 ? -0.185 0.092 -4.626 1.00 94.50 92 VAL A C 1
ATOM 732 O O . VAL A 1 92 ? 0.520 0.383 -5.591 1.00 94.50 92 VAL A O 1
ATOM 735 N N . ASP A 1 93 ? -0.308 -1.149 -4.162 1.00 92.00 93 ASP A N 1
ATOM 736 C CA . ASP A 1 93 ? 0.383 -2.310 -4.715 1.00 92.00 93 ASP A CA 1
ATOM 737 C C . ASP A 1 93 ? -0.020 -2.562 -6.176 1.00 92.00 93 ASP A C 1
ATOM 739 O O . ASP A 1 93 ? 0.838 -2.663 -7.048 1.00 92.00 93 ASP A O 1
ATOM 743 N N . ARG A 1 94 ? -1.315 -2.472 -6.505 1.00 88.31 94 ARG A N 1
ATOM 744 C CA . ARG A 1 94 ? -1.774 -2.532 -7.902 1.00 88.31 94 ARG A CA 1
ATOM 745 C C . ARG A 1 94 ? -1.109 -1.494 -8.803 1.00 88.31 94 ARG A C 1
ATOM 747 O O . ARG A 1 94 ? -0.754 -1.799 -9.942 1.00 88.31 94 ARG A O 1
ATOM 754 N N . ILE A 1 95 ? -0.985 -0.247 -8.342 1.00 90.44 95 ILE A N 1
ATOM 755 C CA . ILE A 1 95 ? -0.309 0.810 -9.111 1.00 90.44 95 ILE A CA 1
ATOM 756 C C . ILE A 1 95 ? 1.165 0.444 -9.320 1.00 90.44 95 ILE A C 1
ATOM 758 O O . ILE A 1 95 ? 1.702 0.687 -10.403 1.00 90.44 95 ILE A O 1
ATOM 762 N N . TRP A 1 96 ? 1.804 -0.171 -8.327 1.00 92.00 96 TRP A N 1
ATOM 763 C CA . TRP A 1 96 ? 3.173 -0.649 -8.445 1.00 92.00 96 TRP A CA 1
ATOM 764 C C . TRP A 1 96 ? 3.331 -1.807 -9.434 1.00 92.00 96 TRP A C 1
ATOM 766 O O . TRP A 1 96 ? 4.162 -1.680 -10.334 1.00 92.00 96 TRP A O 1
ATOM 776 N N . SER A 1 97 ? 2.489 -2.845 -9.387 1.00 87.44 97 SER A N 1
ATOM 777 C CA . SER A 1 97 ? 2.506 -3.924 -10.391 1.00 87.44 97 SER A CA 1
ATOM 778 C C . SER A 1 97 ? 2.304 -3.378 -11.812 1.00 87.44 97 SER A C 1
ATOM 780 O O . SER A 1 97 ? 2.964 -3.796 -12.764 1.00 87.44 97 SER A O 1
ATOM 782 N N . ILE A 1 98 ? 1.448 -2.360 -11.988 1.00 87.44 98 ILE A N 1
ATOM 783 C CA . ILE A 1 98 ? 1.296 -1.677 -13.286 1.00 87.44 98 ILE A CA 1
ATOM 784 C C . ILE A 1 98 ? 2.601 -0.985 -13.707 1.00 87.44 98 ILE A C 1
ATOM 786 O O . ILE A 1 98 ? 2.977 -1.066 -14.880 1.00 87.44 98 ILE A O 1
ATOM 790 N N . TRP A 1 99 ? 3.295 -0.304 -12.791 1.00 89.69 99 TRP A N 1
ATOM 791 C CA . TRP A 1 99 ? 4.586 0.325 -13.082 1.00 89.69 99 TRP A CA 1
ATOM 792 C C . TRP A 1 99 ? 5.651 -0.712 -13.464 1.00 89.69 99 TRP A C 1
ATOM 794 O O . TRP A 1 99 ? 6.348 -0.515 -14.462 1.00 89.69 99 TRP A O 1
ATOM 804 N N . GLN A 1 100 ? 5.731 -1.836 -12.745 1.00 88.56 100 GLN A N 1
ATOM 805 C CA . GLN A 1 100 ? 6.642 -2.944 -13.055 1.00 88.56 100 GLN A CA 1
ATOM 806 C C . GLN A 1 100 ? 6.352 -3.531 -14.443 1.00 88.56 100 GLN A C 1
ATOM 808 O O . GLN A 1 100 ? 7.264 -3.671 -15.262 1.00 88.56 100 GLN A O 1
ATOM 813 N N . ALA A 1 101 ? 5.077 -3.774 -14.759 1.00 84.56 101 ALA A N 1
ATOM 814 C CA . ALA A 1 101 ? 4.646 -4.274 -16.063 1.00 84.56 101 ALA A CA 1
ATOM 815 C C . ALA A 1 101 ? 4.945 -3.297 -17.219 1.00 84.56 101 ALA A C 1
ATOM 817 O O . ALA A 1 101 ? 5.245 -3.727 -18.334 1.00 84.56 101 ALA A O 1
ATOM 818 N N . GLN A 1 102 ? 4.880 -1.982 -16.979 1.00 83.69 102 GLN A N 1
ATOM 819 C CA . GLN A 1 102 ? 5.242 -0.958 -17.972 1.00 83.69 102 GLN A CA 1
ATOM 820 C C . GLN A 1 102 ? 6.758 -0.809 -18.150 1.00 83.69 102 GLN A C 1
ATOM 822 O O . GLN A 1 102 ? 7.208 -0.368 -19.209 1.00 83.69 102 GLN A O 1
ATOM 827 N N . ASN A 1 103 ? 7.545 -1.208 -17.150 1.00 83.38 103 ASN A N 1
ATOM 828 C CA . ASN A 1 103 ? 8.987 -1.005 -17.106 1.00 83.38 103 ASN A CA 1
ATOM 829 C C . ASN A 1 103 ? 9.754 -2.324 -16.874 1.00 83.38 103 ASN A C 1
ATOM 831 O O . ASN A 1 103 ? 10.558 -2.415 -15.947 1.00 83.38 103 ASN A O 1
ATOM 835 N N . PRO A 1 104 ? 9.611 -3.345 -17.744 1.00 84.62 104 PRO A N 1
ATOM 836 C CA . PRO A 1 104 ? 10.114 -4.699 -17.484 1.00 84.62 104 PRO A CA 1
ATOM 837 C C . PRO A 1 104 ? 11.636 -4.788 -17.287 1.00 84.62 104 PRO A C 1
ATOM 839 O O . PRO A 1 104 ? 12.126 -5.716 -16.654 1.00 84.62 104 PRO A O 1
ATOM 842 N N . ARG A 1 105 ? 12.411 -3.825 -17.811 1.00 87.06 105 ARG A N 1
ATOM 843 C CA . ARG A 1 105 ? 13.875 -3.776 -17.619 1.00 87.06 105 ARG A CA 1
ATOM 844 C C . ARG A 1 105 ? 14.286 -3.364 -16.205 1.00 87.06 105 ARG A C 1
ATOM 846 O O . ARG A 1 105 ? 15.397 -3.680 -15.799 1.00 87.06 105 ARG A O 1
ATOM 853 N N . ILE A 1 106 ? 13.418 -2.641 -15.506 1.00 87.81 106 ILE A N 1
ATOM 854 C CA . ILE A 1 106 ? 13.643 -2.101 -14.160 1.00 87.81 106 ILE A CA 1
ATOM 855 C C . ILE A 1 106 ? 12.531 -2.540 -13.198 1.00 87.81 106 ILE A C 1
ATOM 857 O O . ILE A 1 106 ? 12.352 -1.936 -12.152 1.00 87.81 106 ILE A O 1
ATOM 861 N N . ALA A 1 107 ? 11.787 -3.601 -13.523 1.00 85.38 107 ALA A N 1
ATOM 862 C CA . ALA A 1 107 ? 10.688 -4.092 -12.689 1.00 85.38 107 ALA A CA 1
ATOM 863 C C . ALA A 1 107 ? 11.150 -4.482 -11.272 1.00 85.38 107 ALA A C 1
ATOM 865 O O . ALA A 1 107 ? 10.405 -4.327 -10.309 1.00 85.38 107 ALA A O 1
ATOM 866 N N . ASN A 1 108 ? 12.405 -4.919 -11.143 1.00 86.38 108 ASN A N 1
ATOM 867 C CA . ASN A 1 108 ? 13.025 -5.270 -9.865 1.00 86.38 108 ASN A CA 1
ATOM 868 C C . ASN A 1 108 ? 13.839 -4.114 -9.258 1.00 86.38 108 ASN A C 1
ATOM 870 O O . ASN A 1 108 ? 14.609 -4.330 -8.321 1.00 86.38 108 ASN A O 1
ATOM 874 N N . ASP A 1 109 ? 13.738 -2.904 -9.817 1.00 89.25 109 ASP A N 1
ATOM 875 C CA . ASP A 1 109 ? 14.360 -1.729 -9.222 1.00 89.25 109 ASP A CA 1
ATOM 876 C C . ASP A 1 109 ? 13.642 -1.394 -7.914 1.00 89.25 109 ASP A C 1
ATOM 878 O O . ASP A 1 109 ? 12.436 -1.163 -7.880 1.00 89.25 109 ASP A O 1
ATOM 882 N N . ILE A 1 110 ? 14.420 -1.401 -6.839 1.00 88.88 110 ILE A N 1
ATOM 883 C CA . ILE A 1 110 ? 14.039 -1.005 -5.480 1.00 88.88 110 ILE A CA 1
ATOM 884 C C . ILE A 1 110 ? 15.118 -0.109 -4.868 1.00 88.88 110 ILE A C 1
ATOM 886 O O . ILE A 1 110 ? 15.249 -0.009 -3.649 1.00 88.88 110 ILE A O 1
ATOM 890 N N . THR A 1 111 ? 15.919 0.536 -5.725 1.00 86.00 111 THR A N 1
ATOM 891 C CA . THR A 1 111 ? 17.052 1.365 -5.320 1.00 86.00 111 THR A CA 1
ATOM 892 C C . THR A 1 111 ? 16.565 2.513 -4.441 1.00 86.00 111 THR A C 1
ATOM 894 O O . THR A 1 111 ? 15.953 3.477 -4.903 1.00 86.00 111 THR A O 1
ATOM 897 N N . SER A 1 112 ? 16.844 2.400 -3.150 1.00 86.38 112 SER A N 1
ATOM 898 C CA . SER A 1 112 ? 16.490 3.371 -2.122 1.00 86.38 112 SER A CA 1
ATOM 899 C C . SER A 1 112 ? 17.438 3.215 -0.934 1.00 86.38 112 SER A C 1
ATOM 901 O O . SER A 1 112 ? 18.308 2.344 -0.946 1.00 86.38 112 SER A O 1
ATOM 903 N N . ASN A 1 113 ? 17.258 4.046 0.088 1.00 88.88 113 ASN A N 1
ATOM 904 C CA . ASN A 1 113 ? 17.955 3.920 1.359 1.00 88.88 113 ASN A CA 1
ATOM 905 C C . ASN A 1 113 ? 16.954 3.636 2.486 1.00 88.88 113 ASN A C 1
ATOM 907 O O . ASN A 1 113 ? 15.807 4.084 2.420 1.00 88.88 113 ASN A O 1
ATOM 911 N N . ASP A 1 114 ? 17.395 2.916 3.514 1.00 85.38 114 ASP A N 1
ATOM 912 C CA . ASP A 1 114 ? 16.645 2.746 4.758 1.00 85.38 114 ASP A CA 1
ATOM 913 C C . ASP A 1 114 ? 16.649 4.032 5.614 1.00 85.38 114 ASP A C 1
ATOM 915 O O . ASP A 1 114 ? 17.179 5.076 5.218 1.00 85.38 114 ASP A O 1
ATOM 919 N N . ILE A 1 115 ? 16.039 3.963 6.802 1.00 81.88 115 ILE A N 1
ATOM 920 C CA . ILE A 1 115 ? 15.940 5.101 7.731 1.00 81.88 115 ILE A CA 1
ATOM 921 C C . ILE A 1 115 ? 17.303 5.582 8.256 1.00 81.88 115 ILE A C 1
ATOM 923 O O . ILE A 1 115 ? 17.440 6.755 8.605 1.00 81.88 115 ILE A O 1
ATOM 927 N N . ASP A 1 116 ? 18.308 4.706 8.268 1.00 87.38 116 ASP A N 1
ATOM 928 C CA . ASP A 1 116 ? 19.675 5.001 8.700 1.00 87.38 116 ASP A CA 1
ATOM 929 C C . ASP A 1 116 ? 20.566 5.447 7.522 1.00 87.38 116 ASP A C 1
ATOM 931 O O . ASP A 1 116 ? 21.731 5.808 7.705 1.00 87.38 116 ASP A O 1
ATOM 935 N N . GLY A 1 117 ? 20.015 5.474 6.304 1.00 88.38 117 GLY A N 1
ATOM 936 C CA . GLY A 1 117 ? 20.702 5.877 5.084 1.00 88.38 117 GLY A CA 1
ATOM 937 C C . GLY A 1 117 ? 21.467 4.752 4.384 1.00 88.38 117 GLY A C 1
ATOM 938 O O . GLY A 1 117 ? 22.181 5.039 3.420 1.00 88.38 117 GLY A O 1
ATOM 939 N N . ASN A 1 118 ? 21.330 3.496 4.818 1.00 89.75 118 ASN A N 1
ATOM 940 C CA . ASN A 1 118 ? 21.978 2.365 4.156 1.00 89.75 118 ASN A CA 1
ATOM 941 C C . ASN A 1 118 ? 21.246 2.012 2.856 1.00 89.75 118 ASN A C 1
ATOM 943 O O . ASN A 1 118 ? 20.013 2.019 2.833 1.00 89.75 118 ASN A O 1
ATOM 947 N N . PRO A 1 119 ? 21.970 1.660 1.781 1.00 90.88 119 PRO A N 1
ATOM 948 C CA . PRO A 1 119 ? 21.347 1.278 0.523 1.00 90.88 119 PRO A CA 1
ATOM 949 C C . PRO A 1 119 ? 20.565 -0.031 0.665 1.00 90.88 119 PRO A C 1
ATOM 951 O O . PRO A 1 119 ? 21.050 -1.014 1.228 1.00 90.88 119 PRO A O 1
ATOM 954 N N . ILE A 1 120 ? 19.366 -0.047 0.094 1.00 90.44 120 ILE A N 1
ATOM 955 C CA . ILE A 1 120 ? 18.503 -1.220 -0.001 1.00 90.44 120 ILE A CA 1
ATOM 956 C C . ILE A 1 120 ? 18.808 -1.947 -1.313 1.00 90.44 120 ILE A C 1
ATOM 958 O O . ILE A 1 120 ? 18.936 -1.336 -2.375 1.00 90.44 120 ILE A O 1
ATOM 962 N N . SER A 1 121 ? 18.921 -3.269 -1.228 1.00 89.25 121 SER A N 1
ATOM 963 C CA . SER A 1 121 ? 19.170 -4.170 -2.351 1.00 89.25 121 SER A CA 1
ATOM 964 C C . SER A 1 121 ? 18.189 -5.348 -2.323 1.00 89.25 121 SER A C 1
ATOM 966 O O . SER A 1 121 ? 17.551 -5.577 -1.296 1.00 89.25 121 SER A O 1
ATOM 968 N N . PRO A 1 122 ? 18.053 -6.127 -3.410 1.00 87.88 122 PRO A N 1
ATOM 969 C CA . PRO A 1 122 ? 17.153 -7.285 -3.433 1.00 87.88 122 PRO A CA 1
ATOM 970 C C . PRO A 1 122 ? 17.465 -8.363 -2.376 1.00 87.88 122 PRO A C 1
ATOM 972 O O . PRO A 1 122 ? 16.586 -9.158 -2.038 1.00 87.88 122 PRO A O 1
ATOM 975 N N . ASP A 1 123 ? 18.694 -8.376 -1.853 1.00 88.94 123 ASP A N 1
A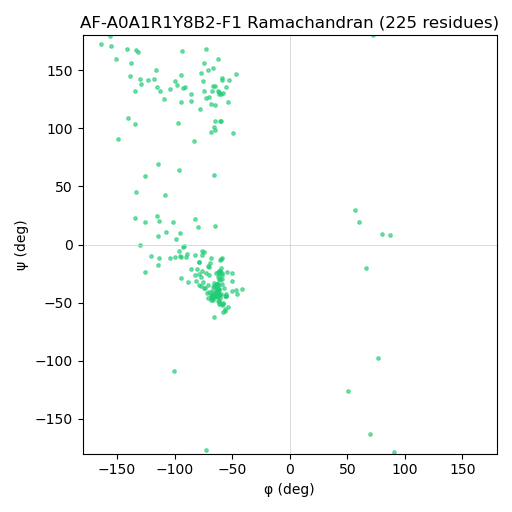TOM 976 C CA . ASP A 1 123 ? 19.149 -9.273 -0.783 1.00 88.94 123 ASP A CA 1
ATOM 977 C C . ASP A 1 123 ? 18.928 -8.688 0.620 1.00 88.94 123 ASP A C 1
ATOM 979 O O . ASP A 1 123 ? 19.070 -9.391 1.622 1.00 88.94 123 ASP A O 1
ATOM 983 N N . THR A 1 124 ? 18.584 -7.398 0.717 1.00 89.12 124 THR A N 1
ATOM 984 C CA . THR A 1 124 ? 18.225 -6.773 1.989 1.00 89.12 124 THR A CA 1
ATOM 985 C C . THR A 1 124 ? 17.013 -7.498 2.559 1.00 89.12 124 THR A C 1
ATOM 987 O O . THR A 1 124 ? 16.017 -7.716 1.867 1.00 89.12 124 THR A O 1
ATOM 990 N N . LEU A 1 125 ? 17.110 -7.890 3.828 1.00 85.94 125 LEU A N 1
ATOM 991 C CA . LEU A 1 125 ? 16.032 -8.585 4.511 1.00 85.94 125 LEU A CA 1
ATOM 992 C C . LEU A 1 125 ? 14.923 -7.597 4.854 1.00 85.94 125 LEU A C 1
ATOM 994 O O . LEU A 1 125 ? 15.177 -6.536 5.429 1.00 85.94 125 LEU A O 1
ATOM 998 N N . LEU A 1 126 ? 13.688 -7.968 4.540 1.00 81.06 126 LEU A N 1
ATOM 999 C CA . LEU A 1 126 ? 12.528 -7.228 4.993 1.00 81.06 126 LEU A CA 1
ATOM 1000 C C . LEU A 1 126 ? 12.480 -7.245 6.531 1.00 81.06 126 LEU A C 1
ATOM 1002 O O . LEU A 1 126 ? 12.558 -8.325 7.140 1.00 81.06 126 LEU A O 1
ATOM 1006 N N . PRO A 1 127 ? 12.326 -6.072 7.174 1.00 73.06 127 PRO A N 1
ATOM 1007 C CA . PRO A 1 127 ? 12.159 -5.990 8.617 1.00 73.06 127 PRO A CA 1
ATOM 1008 C C . PRO A 1 127 ? 11.018 -6.891 9.090 1.00 73.06 127 PRO A C 1
ATOM 1010 O O . PRO A 1 127 ? 9.992 -7.004 8.426 1.00 73.06 127 PRO A O 1
ATOM 1013 N N . PHE A 1 128 ? 11.197 -7.530 10.246 1.00 72.25 128 PHE A N 1
ATOM 1014 C CA . PHE A 1 128 ? 10.249 -8.474 10.858 1.00 72.25 128 PHE A CA 1
ATOM 1015 C C . PHE A 1 128 ? 10.019 -9.797 10.107 1.00 72.25 128 PHE A C 1
ATOM 1017 O O . PHE A 1 128 ? 9.599 -10.750 10.754 1.00 72.25 128 PHE A O 1
ATOM 1024 N N . TYR A 1 129 ? 10.318 -9.901 8.805 1.00 72.38 129 TYR A N 1
ATOM 1025 C CA . TYR A 1 129 ? 10.147 -11.146 8.030 1.00 72.38 129 TYR A CA 1
ATOM 1026 C C . TYR A 1 129 ? 11.413 -11.969 7.957 1.00 72.38 129 TYR A C 1
ATOM 1028 O O . TYR A 1 129 ? 11.327 -13.188 7.898 1.00 72.38 129 TYR A O 1
ATOM 1036 N N . ASN A 1 130 ? 12.573 -11.311 8.021 1.00 81.44 130 ASN A N 1
ATOM 1037 C CA . ASN A 1 130 ? 13.861 -11.978 7.863 1.00 81.44 130 ASN A CA 1
ATOM 1038 C C . ASN A 1 130 ? 13.958 -12.743 6.525 1.00 81.44 130 ASN A C 1
ATOM 1040 O O . ASN A 1 130 ? 14.672 -13.736 6.418 1.00 81.44 130 ASN A O 1
ATOM 1044 N N . GLU A 1 131 ? 13.250 -12.242 5.511 1.00 83.50 131 GLU A N 1
ATOM 1045 C CA . GLU A 1 131 ? 13.214 -12.767 4.149 1.00 83.50 131 GLU A CA 1
ATOM 1046 C C . GLU A 1 131 ? 13.762 -11.712 3.184 1.00 83.50 131 GLU A C 1
ATOM 1048 O O . GLU A 1 131 ? 13.496 -10.520 3.384 1.00 83.50 131 GLU A O 1
ATOM 1053 N N . PRO A 1 132 ? 14.521 -12.099 2.146 1.00 85.50 132 PRO A N 1
ATOM 1054 C CA . PRO A 1 132 ? 15.013 -11.153 1.152 1.00 85.50 132 PRO A CA 1
ATOM 1055 C C . PRO A 1 132 ? 13.862 -10.424 0.455 1.00 85.50 132 PRO A C 1
ATOM 1057 O O . PRO A 1 132 ? 12.865 -11.041 0.088 1.00 85.50 132 PRO A O 1
ATOM 1060 N N . ILE A 1 133 ? 14.023 -9.129 0.176 1.00 86.12 133 ILE A N 1
ATOM 1061 C CA . ILE A 1 133 ? 13.062 -8.356 -0.635 1.00 86.12 133 ILE A CA 1
ATOM 1062 C C . ILE A 1 133 ? 12.733 -9.085 -1.947 1.00 86.12 133 ILE A C 1
ATOM 1064 O O . ILE A 1 133 ? 11.574 -9.156 -2.357 1.00 86.12 133 ILE A O 1
ATOM 1068 N N . SER A 1 134 ? 13.739 -9.699 -2.570 1.00 82.75 134 SER A N 1
ATOM 1069 C CA . SER A 1 134 ? 13.587 -10.435 -3.826 1.00 82.75 134 SER A CA 1
ATOM 1070 C C . SER A 1 134 ? 12.603 -11.605 -3.795 1.00 82.75 134 SER A C 1
ATOM 1072 O O . SER A 1 134 ? 12.068 -11.960 -4.847 1.00 82.75 134 SER A O 1
ATOM 1074 N N . SER A 1 135 ? 12.333 -12.196 -2.628 1.00 80.12 135 SER A N 1
ATOM 1075 C CA . SER A 1 135 ? 11.391 -13.313 -2.512 1.00 80.12 135 SER A CA 1
ATOM 1076 C C . SER A 1 135 ? 9.933 -12.861 -2.469 1.00 80.12 135 SER A C 1
ATOM 1078 O O . SER A 1 135 ? 9.052 -13.668 -2.751 1.00 80.12 135 SER A O 1
ATOM 1080 N N . SER A 1 136 ? 9.689 -11.599 -2.110 1.00 74.38 136 SER A N 1
ATOM 1081 C CA . SER A 1 136 ? 8.391 -11.128 -1.619 1.00 74.38 136 SER A CA 1
ATOM 1082 C C . SER A 1 136 ? 7.827 -9.940 -2.399 1.00 74.38 136 SER A C 1
ATOM 1084 O O . SER A 1 136 ? 6.629 -9.696 -2.370 1.00 74.38 136 SER A O 1
ATOM 1086 N N . VAL A 1 137 ? 8.676 -9.157 -3.059 1.00 74.81 137 VAL A N 1
ATOM 1087 C CA . VAL A 1 137 ? 8.318 -7.794 -3.483 1.00 74.81 137 VAL A CA 1
ATOM 1088 C C . VAL A 1 137 ? 8.240 -7.643 -5.008 1.00 74.81 137 VAL A C 1
ATOM 1090 O O . VAL A 1 137 ? 7.736 -6.652 -5.527 1.00 74.81 137 VAL A O 1
ATOM 1093 N N . PHE A 1 138 ? 8.724 -8.634 -5.754 1.00 74.56 138 PHE A N 1
ATOM 1094 C CA . PHE A 1 138 ? 8.699 -8.607 -7.214 1.00 74.56 138 PHE A CA 1
ATOM 1095 C C . PHE A 1 138 ? 7.510 -9.392 -7.770 1.00 74.56 138 PHE A C 1
ATOM 1097 O O . PHE A 1 138 ? 7.241 -10.511 -7.320 1.00 74.56 138 PHE A O 1
ATOM 1104 N N . ASP A 1 139 ? 6.849 -8.838 -8.790 1.00 65.62 139 ASP A N 1
ATOM 1105 C CA . ASP A 1 139 ? 5.844 -9.548 -9.584 1.00 65.62 139 ASP A CA 1
ATOM 1106 C C . ASP A 1 139 ? 6.438 -10.868 -10.121 1.00 65.62 139 ASP A C 1
ATOM 1108 O O . ASP A 1 139 ? 7.462 -10.886 -10.808 1.00 65.62 139 ASP A O 1
ATOM 1112 N N . GLY A 1 140 ? 5.802 -11.997 -9.791 1.00 60.97 140 GLY A N 1
ATOM 1113 C CA . GLY A 1 140 ? 6.273 -13.333 -10.179 1.00 60.97 140 GLY A CA 1
ATOM 1114 C C . GLY A 1 140 ? 7.405 -13.906 -9.315 1.00 60.97 140 GLY A C 1
ATOM 1115 O O . GLY A 1 140 ? 7.966 -14.947 -9.667 1.00 60.97 140 GLY A O 1
ATOM 1116 N N . SER A 1 141 ? 7.741 -13.263 -8.192 1.00 65.31 141 SER A N 1
ATOM 1117 C CA . SER A 1 141 ? 8.587 -13.860 -7.153 1.00 65.31 141 SER A CA 1
ATOM 1118 C C . SER A 1 141 ? 7.938 -15.111 -6.548 1.00 65.31 141 SER A C 1
ATOM 1120 O O . SER A 1 141 ? 6.731 -15.336 -6.643 1.00 65.31 141 SER A O 1
ATOM 1122 N N . SER A 1 142 ? 8.748 -15.968 -5.925 1.00 60.69 142 SER A N 1
ATOM 1123 C CA . SER A 1 142 ? 8.270 -17.233 -5.355 1.00 60.69 142 SER A CA 1
ATOM 1124 C C . SER A 1 142 ? 7.368 -17.069 -4.127 1.00 60.69 142 SER A C 1
ATOM 1126 O O . SER A 1 142 ? 6.732 -18.043 -3.731 1.00 60.69 142 SER A O 1
ATOM 1128 N N . GLY A 1 143 ? 7.345 -15.889 -3.497 1.00 62.56 143 GLY A N 1
ATOM 1129 C CA . GLY A 1 143 ? 6.661 -15.659 -2.223 1.00 62.56 143 GLY A CA 1
ATOM 1130 C C . GLY A 1 143 ? 5.148 -15.486 -2.336 1.00 62.56 143 GLY A C 1
ATOM 1131 O O . GLY A 1 143 ? 4.427 -15.961 -1.460 1.00 62.56 143 GLY A O 1
ATOM 1132 N N . TYR A 1 144 ? 4.641 -14.871 -3.413 1.00 70.69 144 TYR A N 1
ATOM 1133 C CA . TYR A 1 144 ? 3.211 -14.570 -3.550 1.00 70.69 144 TYR A CA 1
ATOM 1134 C C . TYR A 1 144 ? 2.646 -14.926 -4.927 1.00 70.69 144 TYR A C 1
ATOM 1136 O O . TYR A 1 144 ? 3.197 -14.574 -5.965 1.00 70.69 144 TYR A O 1
ATOM 1144 N N . CYS A 1 145 ? 1.499 -15.612 -4.931 1.00 72.94 145 CYS A N 1
ATOM 1145 C CA . CYS A 1 145 ? 0.806 -16.061 -6.140 1.00 72.94 145 CYS A CA 1
ATOM 1146 C C . CYS A 1 145 ? -0.547 -15.349 -6.283 1.00 72.94 145 CYS A C 1
ATOM 1148 O O . CYS A 1 145 ? -1.607 -15.950 -6.106 1.00 72.94 145 CYS A O 1
ATOM 1150 N N . TYR A 1 146 ? -0.506 -14.048 -6.562 1.00 75.94 146 TYR A N 1
ATOM 1151 C CA . TYR A 1 146 ? -1.683 -13.248 -6.902 1.00 75.94 146 TYR A CA 1
ATOM 1152 C C . TYR A 1 146 ? -1.394 -12.370 -8.121 1.00 75.94 146 TYR A C 1
ATOM 1154 O O . TYR A 1 146 ? -0.255 -12.238 -8.563 1.00 75.94 146 TYR A O 1
ATOM 1162 N N . THR A 1 147 ? -2.448 -11.797 -8.692 1.00 78.38 147 THR A N 1
ATOM 1163 C CA . THR A 1 147 ? -2.363 -10.767 -9.727 1.00 78.38 147 THR A CA 1
ATOM 1164 C C . THR A 1 147 ? -3.647 -9.934 -9.707 1.00 78.38 147 THR A C 1
ATOM 1166 O O . THR A 1 147 ? -4.612 -10.292 -9.030 1.00 78.38 147 THR A O 1
ATOM 1169 N N . TYR A 1 148 ? -3.666 -8.835 -10.453 1.00 79.19 148 TYR A N 1
ATOM 1170 C CA . TYR A 1 148 ? -4.819 -7.946 -10.586 1.00 79.19 148 TYR A CA 1
ATOM 1171 C C . TYR A 1 148 ? -5.565 -8.230 -11.885 1.00 79.19 148 TYR A C 1
ATOM 1173 O O . TYR A 1 148 ? -4.922 -8.454 -12.904 1.00 79.19 148 TYR A O 1
ATOM 1181 N N . ASP A 1 149 ? -6.900 -8.190 -11.879 1.00 75.19 149 ASP A N 1
ATOM 1182 C CA . ASP A 1 149 ? -7.752 -8.625 -13.003 1.00 75.19 149 ASP A CA 1
ATOM 1183 C C . ASP A 1 149 ? -7.322 -8.094 -14.383 1.00 75.19 149 ASP A C 1
ATOM 1185 O O . ASP A 1 149 ? -7.351 -8.822 -15.379 1.00 75.19 149 ASP A O 1
ATOM 1189 N N . ASP A 1 150 ? -6.882 -6.839 -14.476 1.00 68.50 150 ASP A N 1
ATOM 1190 C CA . ASP A 1 150 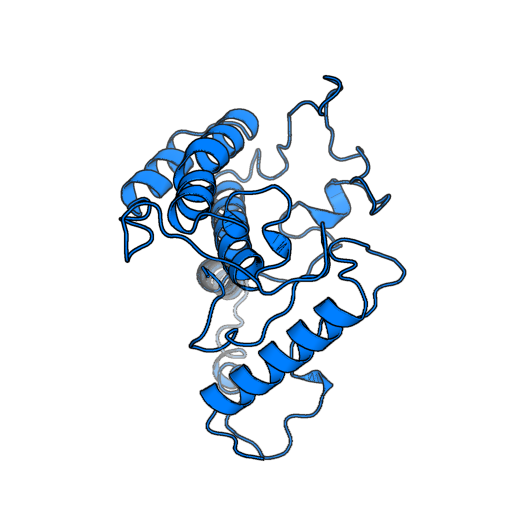? -6.437 -6.238 -15.734 1.00 68.50 150 ASP A CA 1
ATOM 1191 C C . ASP A 1 150 ? -5.047 -6.714 -16.188 1.00 68.50 150 ASP A C 1
ATOM 1193 O O . ASP A 1 150 ? -4.804 -6.858 -17.389 1.00 68.50 150 ASP A O 1
ATOM 1197 N N . LEU A 1 151 ? -4.154 -7.023 -15.246 1.00 66.50 151 LEU A N 1
ATOM 1198 C CA . LEU A 1 151 ? -2.859 -7.656 -15.517 1.00 66.50 151 LEU A CA 1
ATOM 1199 C C . LEU A 1 151 ? -3.021 -9.159 -15.793 1.00 66.50 151 LEU A C 1
ATOM 1201 O O . LEU A 1 151 ? -2.364 -9.706 -16.681 1.00 66.50 151 LEU A O 1
ATOM 1205 N N . ALA A 1 152 ? -3.960 -9.813 -15.108 1.00 57.47 152 ALA A N 1
ATOM 1206 C CA . ALA A 1 152 ? -4.380 -11.188 -15.344 1.00 57.47 152 ALA A CA 1
ATOM 1207 C C . ALA A 1 152 ? -4.943 -11.353 -16.758 1.00 57.47 152 ALA A C 1
ATOM 1209 O O . ALA A 1 152 ? -4.601 -12.295 -17.461 1.00 57.47 152 ALA A O 1
ATOM 1210 N N . THR A 1 153 ? -5.766 -10.405 -17.211 1.00 55.62 153 THR A N 1
ATOM 1211 C CA . THR A 1 153 ? -6.353 -10.446 -18.556 1.00 55.62 153 THR A CA 1
ATOM 1212 C C . THR A 1 153 ? -5.275 -10.301 -19.629 1.00 55.62 153 THR A C 1
ATOM 1214 O O . THR A 1 153 ? -5.264 -11.078 -20.577 1.00 55.62 153 THR A O 1
ATOM 1217 N N . ARG A 1 154 ? -4.315 -9.380 -19.461 1.00 55.69 154 ARG A N 1
ATOM 1218 C CA . ARG A 1 154 ? -3.188 -9.227 -20.401 1.00 55.69 154 ARG A CA 1
ATOM 1219 C C . ARG A 1 154 ? -2.266 -10.441 -20.421 1.00 55.69 154 ARG A C 1
ATOM 1221 O O . ARG A 1 154 ? -1.914 -10.914 -21.496 1.00 55.69 154 ARG A O 1
ATOM 1228 N N . SER A 1 155 ? -1.898 -10.966 -19.253 1.00 52.19 155 SER A N 1
ATOM 1229 C CA . SER A 1 155 ? -1.065 -12.172 -19.160 1.00 52.19 155 SER A CA 1
ATOM 1230 C C . SER A 1 155 ? -1.779 -13.398 -19.736 1.00 52.19 155 SER A C 1
ATOM 1232 O O . SER A 1 155 ? -1.162 -14.180 -20.456 1.00 52.19 155 SER A O 1
ATOM 1234 N N . LEU A 1 156 ? -3.092 -13.527 -19.518 1.00 46.69 156 LEU A N 1
ATOM 1235 C CA . LEU A 1 156 ? -3.929 -14.563 -20.120 1.00 46.69 156 LEU A CA 1
ATOM 1236 C C . LEU A 1 156 ? -4.045 -14.395 -21.642 1.00 46.69 156 LEU A C 1
ATOM 1238 O O . LEU A 1 156 ? -3.957 -15.385 -22.359 1.00 46.69 156 LEU A O 1
ATOM 1242 N N . GLU A 1 157 ? -4.211 -13.177 -22.161 1.00 51.78 157 GLU A N 1
ATOM 1243 C CA . GLU A 1 157 ? -4.235 -12.896 -23.603 1.00 51.78 157 GLU A CA 1
ATOM 1244 C C . GLU A 1 157 ? -2.890 -13.206 -24.272 1.00 51.78 157 GLU A C 1
ATOM 1246 O O . GLU A 1 157 ? -2.858 -13.847 -25.323 1.00 51.78 157 GLU A O 1
ATOM 1251 N N . GLU A 1 158 ? -1.773 -12.806 -23.661 1.00 55.16 158 GLU A N 1
ATOM 1252 C CA . GLU A 1 158 ? -0.429 -13.154 -24.132 1.00 55.16 158 GLU A CA 1
ATOM 1253 C C . GLU A 1 158 ? -0.180 -14.666 -24.093 1.00 55.16 158 GLU A C 1
ATOM 1255 O O . GLU A 1 158 ? 0.399 -15.218 -25.029 1.00 55.16 158 GLU A O 1
ATOM 1260 N N . PHE A 1 159 ? -0.653 -15.350 -23.050 1.00 46.75 159 PHE A N 1
ATOM 1261 C CA . PHE A 1 159 ? -0.552 -16.800 -22.907 1.00 46.75 159 PHE A CA 1
ATOM 1262 C C . PHE A 1 159 ? -1.423 -17.549 -23.932 1.00 46.75 159 PHE A C 1
ATOM 1264 O O . PHE A 1 159 ? -0.943 -18.467 -24.593 1.00 46.75 159 PHE A O 1
ATOM 1271 N N . ILE A 1 160 ? -2.667 -17.105 -24.155 1.00 50.81 160 ILE A N 1
ATOM 1272 C CA . ILE A 1 160 ? -3.575 -17.620 -25.198 1.00 50.81 160 ILE A CA 1
ATOM 1273 C C . ILE A 1 160 ? -3.004 -17.407 -26.607 1.00 50.81 160 ILE A C 1
ATOM 1275 O O . ILE A 1 160 ? -3.312 -18.178 -27.514 1.00 50.81 160 ILE A O 1
ATOM 1279 N N . ASN A 1 161 ? -2.213 -16.354 -26.817 1.00 55.62 161 ASN A N 1
ATOM 1280 C CA . ASN A 1 161 ? -1.603 -16.066 -28.114 1.00 55.62 161 ASN A CA 1
ATOM 1281 C C . ASN A 1 161 ? -0.270 -16.800 -28.336 1.00 55.62 161 ASN A C 1
ATOM 1283 O O . ASN A 1 161 ? 0.138 -16.947 -29.488 1.00 55.62 161 ASN A O 1
ATOM 1287 N N . LYS A 1 162 ? 0.413 -17.246 -27.271 1.00 51.72 162 LYS A N 1
ATOM 1288 C CA . LYS A 1 162 ? 1.681 -17.990 -27.365 1.00 51.72 162 LYS A CA 1
ATOM 1289 C C . LYS A 1 162 ? 1.492 -19.480 -27.652 1.00 51.72 162 LYS A C 1
ATOM 1291 O O . LYS A 1 162 ? 2.319 -20.036 -28.364 1.00 51.72 162 LYS A O 1
ATOM 1296 N N . ASP A 1 163 ? 0.401 -20.085 -27.186 1.00 53.91 163 ASP A N 1
ATOM 1297 C CA . ASP A 1 163 ? 0.060 -21.485 -27.453 1.00 53.91 163 ASP A CA 1
ATOM 1298 C C . ASP A 1 163 ? -1.381 -21.594 -27.967 1.00 53.91 163 ASP A C 1
ATOM 1300 O O . ASP A 1 163 ? -2.279 -20.945 -27.437 1.00 53.91 163 ASP A O 1
ATOM 1304 N N . ASP A 1 164 ? -1.628 -22.440 -28.976 1.00 51.47 164 ASP A N 1
ATOM 1305 C CA . ASP A 1 164 ? -2.948 -22.762 -29.556 1.00 51.47 164 ASP A CA 1
ATOM 1306 C C . ASP A 1 164 ? -3.866 -23.502 -28.549 1.00 51.47 164 ASP A C 1
ATOM 1308 O O . ASP A 1 164 ? -4.300 -24.637 -28.734 1.00 51.47 164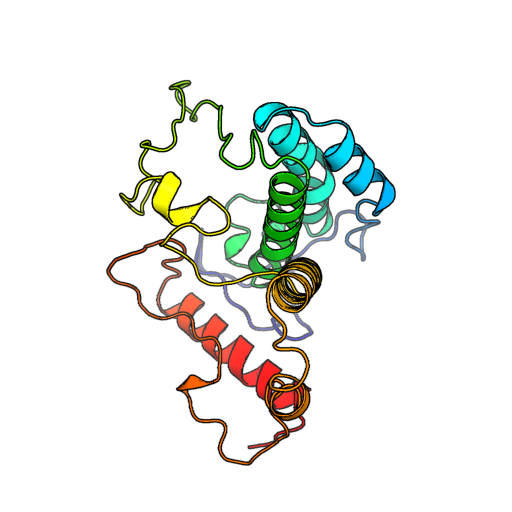 ASP A O 1
ATOM 1312 N N . MET A 1 165 ? -4.145 -22.861 -27.413 1.00 49.12 165 MET A N 1
ATOM 1313 C CA . MET A 1 165 ? -4.904 -23.381 -26.274 1.00 49.12 165 MET A CA 1
ATOM 1314 C C . MET A 1 165 ? -6.294 -22.735 -26.165 1.00 49.12 165 MET A C 1
ATOM 1316 O O . MET A 1 165 ? -7.045 -22.942 -25.206 1.00 49.12 165 MET A O 1
ATOM 1320 N N . ARG A 1 166 ? -6.682 -21.990 -27.207 1.00 46.28 166 ARG A N 1
ATOM 1321 C CA . ARG A 1 166 ? -7.964 -21.284 -27.349 1.00 46.28 166 ARG A CA 1
ATOM 1322 C C . ARG A 1 166 ? -9.171 -22.233 -27.361 1.00 46.28 166 ARG A C 1
ATOM 1324 O O . ARG A 1 166 ? -10.277 -21.820 -27.013 1.00 46.28 166 ARG A O 1
ATOM 1331 N N . SER A 1 167 ? -8.969 -23.503 -27.727 1.00 51.22 167 SER A N 1
ATOM 1332 C CA . SER A 1 167 ? -10.011 -24.543 -27.733 1.00 51.22 167 SER A CA 1
ATOM 1333 C C . SER A 1 167 ? -10.248 -25.185 -26.358 1.00 51.22 167 SER A C 1
ATOM 1335 O O . SER A 1 167 ? -11.363 -25.621 -26.086 1.00 51.22 167 SER A O 1
ATOM 1337 N N . ARG A 1 168 ? -9.241 -25.199 -25.470 1.00 48.62 168 ARG A N 1
ATOM 1338 C CA . ARG A 1 168 ? -9.307 -25.860 -24.151 1.00 48.62 168 ARG A CA 1
ATOM 1339 C C . ARG A 1 168 ? -9.851 -24.952 -23.044 1.00 48.62 168 ARG A C 1
ATOM 1341 O O . ARG A 1 168 ? -10.540 -25.429 -22.152 1.00 48.62 168 ARG A O 1
ATOM 1348 N N . LEU A 1 169 ? -9.599 -23.643 -23.117 1.00 46.84 169 LEU A N 1
ATOM 1349 C CA . LEU A 1 169 ? -9.995 -22.681 -22.074 1.00 46.84 169 LEU A CA 1
ATOM 1350 C C . LEU A 1 169 ? -11.479 -22.272 -22.120 1.00 46.84 169 LEU A C 1
ATOM 1352 O O . LEU A 1 169 ? -12.059 -21.946 -21.083 1.00 46.84 169 LEU A O 1
ATOM 1356 N N . LYS A 1 170 ? -12.137 -22.356 -23.288 1.00 44.03 170 LYS A N 1
ATOM 1357 C CA . LYS A 1 170 ? -13.575 -22.041 -23.416 1.00 44.03 170 LYS A CA 1
ATOM 1358 C C . LYS A 1 170 ? -14.478 -22.934 -22.555 1.00 44.03 170 LYS A C 1
ATOM 1360 O O . LYS A 1 170 ? -15.578 -22.504 -22.227 1.00 44.03 170 LYS A O 1
ATOM 1365 N N . SER A 1 171 ? -14.037 -24.133 -22.164 1.00 46.22 171 SER A N 1
ATOM 1366 C CA . SER A 1 1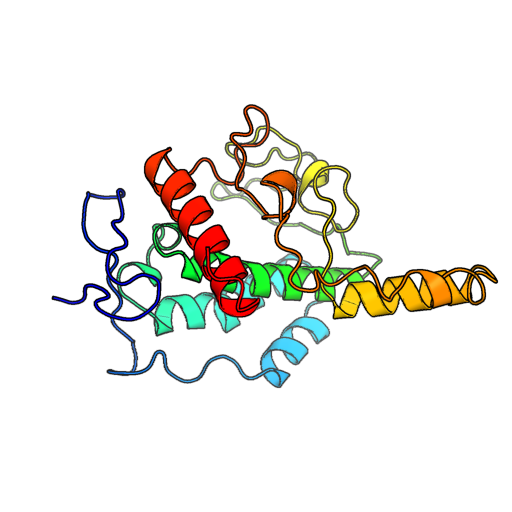71 ? -14.822 -25.019 -21.295 1.00 46.22 171 SER A CA 1
ATOM 1367 C C . SER A 1 171 ? -14.581 -24.812 -19.794 1.00 46.22 171 SER A C 1
ATOM 1369 O O . SER A 1 171 ? -15.295 -25.416 -19.003 1.00 46.22 171 SER A O 1
ATOM 1371 N N . GLN A 1 172 ? -13.596 -23.999 -19.385 1.00 41.53 172 GLN A N 1
ATOM 1372 C CA . GLN A 1 172 ? -13.199 -23.842 -17.972 1.00 41.53 172 GLN A CA 1
ATOM 1373 C C . GLN A 1 172 ? -13.447 -22.444 -17.385 1.00 41.53 172 GLN A C 1
ATOM 1375 O O . GLN A 1 172 ? -13.529 -22.302 -16.172 1.00 41.53 172 GLN A O 1
ATOM 1380 N N . LEU A 1 173 ? -13.642 -21.409 -18.205 1.00 41.69 173 LEU A N 1
ATOM 1381 C CA . LEU A 1 173 ? -13.906 -20.048 -17.704 1.00 41.69 173 LEU A CA 1
ATOM 1382 C C . LEU A 1 173 ? -15.277 -19.881 -17.015 1.00 41.69 173 LEU A C 1
ATOM 1384 O O . LEU A 1 173 ? -15.498 -18.892 -16.326 1.00 41.69 173 LEU A O 1
ATOM 1388 N N . GLY A 1 174 ? -16.183 -20.857 -17.137 1.00 35.19 174 GLY A N 1
ATOM 1389 C CA . GLY A 1 174 ? -17.471 -20.863 -16.431 1.00 35.19 174 GLY A CA 1
ATOM 1390 C C . GLY A 1 174 ? -17.401 -21.237 -14.943 1.00 35.19 174 GLY A C 1
ATOM 1391 O O . GLY A 1 174 ? -18.429 -21.175 -14.277 1.00 35.19 174 GLY A O 1
ATOM 1392 N N . SER A 1 175 ? -16.236 -21.639 -14.415 1.00 40.06 175 SER A N 1
ATOM 1393 C CA . SER A 1 175 ? -16.100 -22.175 -13.047 1.00 40.06 175 SER A CA 1
ATOM 1394 C C . SER A 1 175 ? -15.278 -21.314 -12.080 1.00 40.06 175 SER A C 1
ATOM 1396 O O . SER A 1 175 ? -14.981 -21.777 -10.983 1.00 40.06 175 SER A O 1
ATOM 1398 N N . VAL A 1 176 ? -14.874 -20.098 -12.464 1.00 40.53 176 VAL A N 1
ATOM 1399 C CA . VAL A 1 176 ? -13.937 -19.272 -11.665 1.00 40.53 176 VAL A CA 1
ATOM 1400 C C . VAL A 1 176 ? -14.650 -18.257 -10.756 1.00 40.53 176 VAL A C 1
ATOM 1402 O O . VAL A 1 176 ? -14.036 -17.709 -9.848 1.00 40.53 176 VAL A O 1
ATOM 1405 N N . LEU A 1 177 ? -15.962 -18.064 -10.914 1.00 36.47 177 LEU A N 1
ATOM 1406 C CA . LEU A 1 177 ? -16.775 -17.319 -9.948 1.00 36.47 177 LEU A CA 1
ATOM 1407 C C . LEU A 1 177 ? -17.696 -18.296 -9.206 1.00 36.47 177 LEU A C 1
ATOM 1409 O O . LEU A 1 177 ? -18.435 -19.033 -9.867 1.00 36.47 177 LEU A O 1
ATOM 1413 N N . PRO A 1 178 ? -17.672 -18.341 -7.860 1.00 38.94 178 PRO A N 1
ATOM 1414 C CA . PRO A 1 178 ? -18.552 -19.220 -7.110 1.00 38.94 178 PRO A CA 1
ATOM 1415 C C . PRO A 1 178 ? -20.008 -18.785 -7.312 1.00 38.94 178 PRO A C 1
ATOM 1417 O O . PRO A 1 178 ? -20.471 -17.784 -6.774 1.00 38.94 178 PRO A O 1
ATOM 1420 N N . ILE A 1 179 ? -20.739 -19.567 -8.103 1.00 41.31 179 ILE A N 1
ATOM 1421 C CA . ILE A 1 179 ? -22.203 -19.611 -8.089 1.00 41.31 179 ILE A CA 1
ATOM 1422 C C . ILE A 1 179 ? -22.593 -20.075 -6.681 1.00 41.31 179 ILE A C 1
ATOM 1424 O O . ILE A 1 179 ? -22.009 -21.054 -6.218 1.00 41.31 179 ILE A O 1
ATOM 1428 N N . CYS A 1 180 ? -23.534 -19.393 -6.007 1.00 42.16 180 CYS A N 1
ATOM 1429 C CA . CYS A 1 180 ? -24.029 -19.777 -4.675 1.00 42.16 180 CYS A CA 1
ATOM 1430 C C . CYS A 1 180 ? -24.401 -21.260 -4.650 1.00 42.16 180 CYS A C 1
ATOM 1432 O O . CYS A 1 180 ? -25.490 -21.665 -5.054 1.00 42.16 180 CYS A O 1
ATOM 1434 N N . ASN A 1 181 ? -23.467 -22.071 -4.181 1.00 46.00 181 ASN A N 1
ATOM 1435 C CA . ASN A 1 181 ? -23.663 -23.468 -3.897 1.00 46.00 181 ASN A CA 1
ATOM 1436 C C . ASN A 1 181 ? -23.544 -23.568 -2.383 1.00 46.00 181 ASN A C 1
ATOM 1438 O O . ASN A 1 181 ? -22.613 -23.010 -1.802 1.00 46.00 181 ASN A O 1
ATOM 1442 N N . SER A 1 182 ? -24.483 -24.248 -1.734 1.00 46.91 182 SER A N 1
ATOM 1443 C CA . SER A 1 182 ? -24.620 -24.346 -0.270 1.00 46.91 182 SER A CA 1
ATOM 1444 C C . SER A 1 182 ? -23.452 -25.063 0.435 1.00 46.91 182 SER A C 1
ATOM 1446 O O . SER A 1 182 ? -23.573 -25.501 1.573 1.00 46.91 182 SER A O 1
ATOM 1448 N N . THR A 1 183 ? -22.323 -25.217 -0.250 1.00 48.44 183 THR A N 1
ATOM 1449 C CA . THR A 1 183 ? -21.101 -25.895 0.174 1.00 48.44 183 THR A CA 1
ATOM 1450 C C . THR A 1 183 ? -19.872 -25.044 -0.153 1.00 48.44 183 THR A C 1
ATOM 1452 O O . THR A 1 183 ? -18.885 -25.558 -0.678 1.00 48.44 183 THR A O 1
ATOM 1455 N N . ILE A 1 184 ? -19.907 -23.738 0.135 1.00 48.00 184 ILE A N 1
ATOM 1456 C CA . ILE A 1 184 ? -18.661 -22.971 0.262 1.00 48.00 184 ILE A CA 1
ATOM 1457 C C . ILE A 1 184 ? -17.975 -23.482 1.532 1.00 48.00 184 ILE A C 1
ATOM 1459 O O . ILE A 1 184 ? -18.348 -23.126 2.648 1.00 48.00 184 ILE A O 1
ATOM 1463 N N . THR A 1 185 ? -17.028 -24.403 1.368 1.00 47.78 185 THR A N 1
ATOM 1464 C CA . THR A 1 185 ? -16.219 -24.915 2.476 1.00 47.78 185 THR A CA 1
ATOM 1465 C C . THR A 1 185 ? -15.178 -23.872 2.888 1.00 47.78 185 THR A C 1
ATOM 1467 O O . THR A 1 185 ? -14.795 -23.010 2.100 1.00 47.78 185 THR A O 1
ATOM 1470 N N . GLU A 1 186 ? -14.704 -23.947 4.133 1.00 44.62 186 GLU A N 1
ATOM 1471 C CA . GLU A 1 186 ? -13.774 -22.983 4.751 1.00 44.62 186 GLU A CA 1
ATOM 1472 C C . GLU A 1 186 ? -12.523 -22.656 3.912 1.00 44.62 186 GLU A C 1
ATOM 1474 O O . GLU A 1 186 ? -11.964 -21.574 4.049 1.00 44.62 186 GLU A O 1
ATOM 1479 N N . GLY A 1 187 ? -12.112 -23.552 3.008 1.00 46.50 187 GLY A N 1
ATOM 1480 C CA . GLY A 1 187 ? -10.971 -23.357 2.111 1.00 46.50 187 GLY A CA 1
ATOM 1481 C C . GLY A 1 187 ? -11.190 -22.387 0.942 1.00 46.50 187 GLY A C 1
ATOM 1482 O O . GLY A 1 187 ? -10.229 -22.111 0.232 1.00 46.50 187 GLY A O 1
ATOM 1483 N N . TYR A 1 188 ? -12.412 -21.888 0.724 1.00 49.69 188 TYR A N 1
ATOM 1484 C CA . TYR A 1 188 ? -12.731 -20.960 -0.374 1.00 49.69 188 TYR A CA 1
ATOM 1485 C C . TYR A 1 188 ? -12.802 -19.490 0.048 1.00 49.69 188 TYR A C 1
ATOM 1487 O O . TYR A 1 188 ? -12.846 -18.615 -0.815 1.00 49.69 188 TYR A O 1
ATOM 1495 N N . PHE A 1 189 ? -12.803 -19.200 1.351 1.00 49.59 189 PHE A N 1
ATOM 1496 C CA . PHE A 1 189 ? -12.659 -17.826 1.818 1.00 49.59 189 PHE A CA 1
ATOM 1497 C C . PHE A 1 189 ? -11.166 -17.500 1.900 1.00 49.59 189 PHE A C 1
ATOM 1499 O O . PHE A 1 189 ? -10.426 -18.268 2.523 1.00 49.59 189 PHE A O 1
ATOM 1506 N N . PRO A 1 190 ? -10.695 -16.384 1.317 1.00 53.06 190 PRO A N 1
ATOM 1507 C CA . PRO A 1 190 ? -9.351 -15.909 1.596 1.00 53.06 190 PRO A CA 1
ATOM 1508 C C . PRO A 1 190 ? -9.255 -15.629 3.100 1.00 53.06 190 PRO A C 1
ATOM 1510 O O . PRO A 1 190 ? -9.856 -14.695 3.621 1.00 53.06 190 PRO A O 1
ATOM 1513 N N . SER A 1 191 ? -8.557 -16.508 3.815 1.00 48.28 191 SER A N 1
ATOM 1514 C CA . SER A 1 191 ? -8.349 -16.410 5.256 1.00 48.28 191 SER A CA 1
ATOM 1515 C C . SER A 1 191 ? -6.936 -15.917 5.527 1.00 48.28 191 SER A C 1
ATOM 1517 O O . SER A 1 191 ? -5.979 -16.486 4.993 1.00 48.28 191 SER A O 1
ATOM 1519 N N . VAL A 1 192 ? -6.787 -14.946 6.423 1.00 54.56 192 VAL A N 1
ATOM 1520 C CA . VAL A 1 192 ? -5.504 -14.616 7.042 1.00 54.56 192 VAL A CA 1
ATOM 1521 C C . VAL A 1 192 ? -5.094 -15.812 7.899 1.00 54.56 192 VAL A C 1
ATOM 1523 O O . VAL A 1 192 ? -5.643 -16.038 8.986 1.00 54.56 192 VAL A O 1
ATOM 1526 N N . LYS A 1 193 ? -4.179 -16.633 7.375 1.00 53.69 193 LYS A N 1
ATOM 1527 C CA . LYS A 1 193 ? -3.642 -17.788 8.097 1.00 53.69 193 LYS A CA 1
ATOM 1528 C C . LYS A 1 193 ? -2.615 -17.325 9.132 1.00 53.69 193 LYS A C 1
ATOM 1530 O O . LYS A 1 193 ? -1.910 -16.350 8.885 1.00 53.69 193 LYS A O 1
ATOM 1535 N N . PRO A 1 194 ? -2.501 -18.019 10.277 1.00 48.09 194 PRO A N 1
ATOM 1536 C CA . PRO A 1 194 ? -1.319 -17.899 11.113 1.00 48.09 194 PRO A CA 1
ATOM 1537 C C . PRO A 1 194 ? -0.139 -18.457 10.317 1.00 48.09 194 PRO A C 1
ATOM 1539 O O . PRO A 1 194 ? 0.022 -19.671 10.219 1.00 48.09 194 PRO A O 1
ATOM 1542 N N . ASP A 1 195 ? 0.635 -17.581 9.690 1.00 44.97 195 ASP A N 1
ATOM 1543 C CA . ASP A 1 195 ? 1.926 -17.973 9.149 1.00 44.97 195 ASP A CA 1
ATOM 1544 C C . ASP A 1 195 ? 2.963 -17.862 10.272 1.00 44.97 195 ASP A C 1
ATOM 1546 O O . ASP A 1 195 ? 3.096 -16.820 10.913 1.00 44.97 195 ASP A O 1
ATOM 1550 N N . THR A 1 196 ? 3.661 -18.960 10.560 1.00 44.31 196 THR A N 1
ATOM 1551 C CA . THR A 1 196 ? 4.824 -18.953 11.458 1.00 44.31 196 THR A CA 1
ATOM 1552 C C . THR A 1 196 ? 6.100 -18.521 10.739 1.00 44.31 196 THR A C 1
ATOM 1554 O O . THR A 1 196 ? 7.114 -18.323 11.403 1.00 44.31 196 THR A O 1
ATOM 1557 N N . ASN A 1 197 ? 6.057 -18.391 9.408 1.00 39.66 197 ASN A N 1
ATOM 1558 C CA . ASN A 1 197 ? 7.221 -18.203 8.549 1.00 39.66 197 ASN A CA 1
ATOM 1559 C C . ASN A 1 197 ? 7.205 -16.909 7.720 1.00 39.66 197 ASN A C 1
ATOM 1561 O O . ASN A 1 197 ? 8.247 -16.569 7.180 1.00 39.66 197 ASN A O 1
ATOM 1565 N N . HIS A 1 198 ? 6.107 -16.151 7.648 1.00 38.97 198 HIS A N 1
ATOM 1566 C CA . HIS A 1 198 ? 6.107 -14.816 7.032 1.00 38.97 198 HIS A CA 1
ATOM 1567 C C . HIS A 1 198 ? 5.242 -13.853 7.841 1.00 38.97 198 HIS A C 1
ATOM 1569 O O . HIS A 1 198 ? 4.015 -13.924 7.851 1.00 38.97 198 HIS A O 1
ATOM 1575 N N . PHE A 1 199 ? 5.891 -12.913 8.525 1.00 41.00 199 PHE A N 1
ATOM 1576 C CA . PHE A 1 199 ? 5.229 -12.005 9.465 1.00 41.00 199 PHE A CA 1
ATOM 1577 C C . PHE A 1 199 ? 4.510 -10.819 8.798 1.00 41.00 199 PHE A C 1
ATOM 1579 O O . PHE A 1 199 ? 4.204 -9.865 9.515 1.00 41.00 199 PHE A O 1
ATOM 1586 N N . MET A 1 200 ? 4.263 -10.832 7.468 1.00 38.00 200 MET A N 1
ATOM 1587 C CA . MET A 1 200 ? 3.847 -9.636 6.697 1.00 38.00 200 MET A CA 1
ATOM 1588 C C . MET A 1 200 ? 2.751 -8.841 7.395 1.00 38.00 200 MET A C 1
ATOM 1590 O O . MET A 1 200 ? 2.831 -7.630 7.587 1.00 38.00 200 MET A O 1
ATOM 1594 N N . PHE A 1 201 ? 1.805 -9.597 7.926 1.00 45.66 201 PHE A N 1
ATOM 1595 C CA . PHE A 1 201 ? 0.842 -9.130 8.882 1.00 45.66 201 PHE A CA 1
ATOM 1596 C C . PHE A 1 201 ? 0.802 -10.195 9.970 1.00 45.66 201 PHE A C 1
ATOM 1598 O O . PHE A 1 201 ? 0.200 -11.250 9.787 1.00 45.66 201 PHE A O 1
ATOM 1605 N N . ALA A 1 202 ? 1.419 -9.919 11.115 1.00 43.34 202 ALA A N 1
ATOM 1606 C CA . ALA A 1 202 ? 1.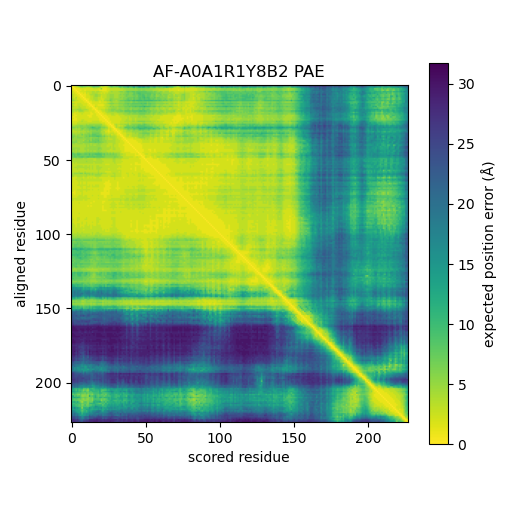071 -10.580 12.366 1.00 43.34 202 ALA A CA 1
ATOM 1607 C C . ALA A 1 202 ? 0.096 -9.672 13.135 1.00 43.34 202 ALA A C 1
ATOM 1609 O O . ALA A 1 202 ? 0.465 -9.148 14.192 1.00 43.34 202 ALA A O 1
ATOM 1610 N N . PRO A 1 203 ? -1.132 -9.406 12.620 1.00 49.31 203 PRO A N 1
ATOM 1611 C CA . PRO A 1 203 ? -2.134 -8.768 13.442 1.00 49.31 203 PRO A CA 1
ATOM 1612 C C . PRO A 1 203 ? -2.270 -9.645 14.681 1.00 49.31 203 PRO A C 1
ATOM 1614 O O . PRO A 1 203 ? -2.287 -10.878 14.585 1.00 49.31 203 PRO A O 1
ATOM 1617 N N . ASN A 1 204 ? -2.322 -9.009 15.852 1.00 59.19 204 ASN A N 1
ATOM 1618 C CA . ASN A 1 204 ? -2.651 -9.720 17.079 1.00 59.19 204 ASN A CA 1
ATOM 1619 C C . ASN A 1 204 ? -3.880 -10.607 16.804 1.00 59.19 204 ASN A C 1
ATOM 1621 O O . ASN A 1 204 ? -4.735 -10.235 15.996 1.00 59.19 204 ASN A O 1
ATOM 1625 N N . ILE A 1 205 ? -3.955 -11.770 17.453 1.00 66.69 205 ILE A N 1
ATOM 1626 C CA . ILE A 1 205 ? -4.998 -12.779 17.259 1.00 66.69 205 ILE A CA 1
ATOM 1627 C C . ILE A 1 205 ? -6.397 -12.163 17.129 1.00 66.69 205 ILE A C 1
ATOM 1629 O O . ILE A 1 205 ? -7.154 -12.550 16.246 1.00 66.69 205 ILE A O 1
ATOM 1633 N N . THR A 1 206 ? -6.673 -11.113 17.905 1.00 67.94 206 THR A N 1
ATOM 1634 C CA . THR A 1 206 ? -7.890 -10.301 17.832 1.00 67.94 206 THR A CA 1
ATOM 1635 C C . THR A 1 206 ? -8.139 -9.692 16.448 1.00 67.94 206 THR A C 1
ATOM 1637 O O . THR A 1 206 ? -9.170 -9.967 15.845 1.00 67.94 206 THR A O 1
ATOM 1640 N N . ALA A 1 207 ? -7.200 -8.911 15.909 1.00 63.16 207 ALA A N 1
ATOM 1641 C CA . ALA A 1 207 ? -7.357 -8.250 14.613 1.00 63.16 207 ALA A CA 1
ATOM 1642 C C . ALA A 1 207 ? -7.418 -9.265 13.458 1.00 63.16 207 ALA A C 1
ATOM 1644 O O . ALA A 1 207 ? -8.206 -9.098 12.527 1.00 63.16 207 ALA A O 1
ATOM 1645 N N . ARG A 1 208 ? -6.665 -10.372 13.553 1.00 68.00 208 ARG A N 1
ATOM 1646 C CA . ARG A 1 208 ? -6.766 -11.498 12.609 1.00 68.00 208 ARG A CA 1
ATOM 1647 C C . ARG A 1 208 ? -8.177 -12.082 12.590 1.00 68.00 208 ARG A C 1
ATOM 1649 O O . ARG A 1 208 ? -8.765 -12.258 11.524 1.00 68.00 208 ARG A O 1
ATOM 1656 N N . ASP A 1 209 ? -8.700 -12.418 13.764 1.00 74.12 209 ASP A N 1
ATOM 1657 C CA . ASP A 1 209 ? -9.996 -13.078 13.900 1.00 74.12 209 ASP A CA 1
ATOM 1658 C C . ASP A 1 209 ? -11.130 -12.149 13.462 1.00 74.12 209 ASP A C 1
ATOM 1660 O O . ASP A 1 209 ? -12.068 -12.589 12.790 1.00 74.12 209 ASP A O 1
ATOM 1664 N N . GLN A 1 210 ? -11.003 -10.850 13.740 1.00 73.19 210 GLN A N 1
ATOM 1665 C CA . GLN A 1 210 ? -11.924 -9.834 13.245 1.00 73.19 210 GLN A CA 1
ATOM 1666 C C . GLN A 1 210 ? -11.868 -9.712 11.710 1.00 73.19 210 GLN A C 1
ATOM 1668 O O . GLN A 1 210 ? -12.923 -9.704 11.080 1.00 73.19 210 GLN A O 1
ATOM 1673 N N . MET A 1 211 ? -10.685 -9.712 11.077 1.00 71.56 211 MET A N 1
ATOM 1674 C CA . MET A 1 211 ? -10.558 -9.674 9.607 1.00 71.56 211 MET A CA 1
ATOM 1675 C C . MET A 1 211 ? -11.107 -10.935 8.937 1.00 71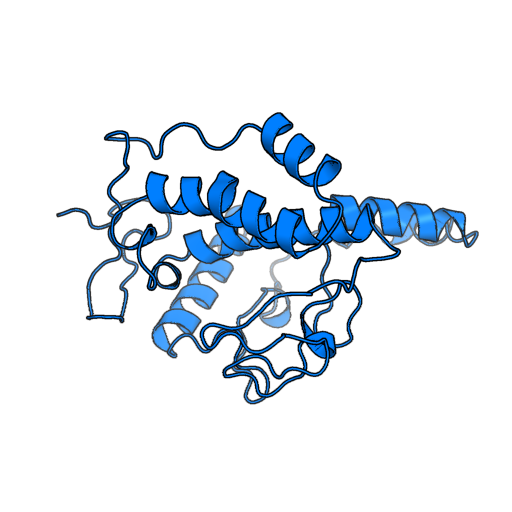.56 211 MET A C 1
ATOM 1677 O O . MET A 1 211 ? -11.846 -10.841 7.960 1.00 71.56 211 MET A O 1
ATOM 1681 N N . ASN A 1 212 ? -10.815 -12.117 9.478 1.00 71.81 212 ASN A N 1
ATOM 1682 C CA . ASN A 1 212 ? -11.368 -13.368 8.953 1.00 71.81 212 ASN A CA 1
ATOM 1683 C C . ASN A 1 212 ? -12.898 -13.412 9.081 1.00 71.81 212 ASN A C 1
ATOM 1685 O O . ASN A 1 212 ? -13.585 -13.903 8.184 1.00 71.81 212 ASN A O 1
ATOM 1689 N N . THR A 1 213 ? -13.443 -12.869 10.172 1.00 77.25 213 THR A N 1
ATOM 1690 C CA . THR A 1 213 ? -14.895 -12.733 10.366 1.00 77.25 213 THR A CA 1
ATOM 1691 C C . THR A 1 213 ? -15.501 -11.752 9.365 1.00 77.25 213 THR A C 1
ATOM 1693 O O . THR A 1 213 ? -16.518 -12.060 8.745 1.00 77.25 213 THR A O 1
ATOM 1696 N N . LEU A 1 214 ? -14.847 -10.608 9.159 1.00 73.00 214 LEU A N 1
ATOM 1697 C CA . LEU A 1 214 ? -15.241 -9.575 8.206 1.00 73.00 214 LEU A CA 1
ATOM 1698 C C . LEU A 1 214 ? -15.356 -10.133 6.782 1.00 73.00 214 LEU A C 1
ATOM 1700 O O . LEU A 1 214 ? -16.416 -10.053 6.167 1.00 73.00 214 LEU A O 1
ATOM 1704 N N . VAL A 1 215 ? -14.281 -10.753 6.287 1.00 70.12 215 VAL A N 1
ATOM 1705 C CA . VAL A 1 215 ? -14.214 -11.320 4.932 1.00 70.12 215 VAL A CA 1
ATOM 1706 C C . VAL A 1 215 ? -15.284 -12.390 4.735 1.00 70.12 215 VAL A C 1
ATOM 1708 O O . VAL A 1 215 ? -15.956 -12.410 3.705 1.00 70.12 215 VAL A O 1
ATOM 1711 N N . ARG A 1 216 ? -15.486 -13.260 5.733 1.00 70.44 216 ARG A N 1
ATOM 1712 C CA . ARG A 1 216 ? -16.518 -14.301 5.676 1.00 70.44 216 ARG A CA 1
ATOM 1713 C C . ARG A 1 216 ? -17.915 -13.697 5.529 1.00 70.44 216 ARG A C 1
ATOM 1715 O O . ARG A 1 216 ? -18.660 -14.116 4.645 1.00 70.44 216 ARG A O 1
ATOM 1722 N N . ASN A 1 217 ? -18.258 -12.726 6.372 1.00 70.50 217 ASN A N 1
ATOM 1723 C CA . ASN A 1 217 ? -19.574 -12.091 6.351 1.00 70.50 217 ASN A CA 1
ATOM 1724 C C . ASN A 1 217 ? -19.834 -11.381 5.016 1.00 70.50 217 ASN A C 1
ATOM 1726 O O . ASN A 1 217 ? -20.911 -11.534 4.444 1.00 70.50 217 ASN A O 1
ATOM 1730 N N . GLU A 1 218 ? -18.836 -10.681 4.477 1.00 67.69 218 GLU A N 1
ATOM 1731 C CA . GLU A 1 218 ? -18.980 -9.962 3.209 1.00 67.69 218 GLU A CA 1
ATOM 1732 C C . GLU A 1 218 ? -19.142 -10.886 2.013 1.00 67.69 218 GLU A C 1
ATOM 1734 O O . GLU A 1 218 ? -20.035 -10.681 1.194 1.00 67.69 218 GLU A O 1
ATOM 1739 N N . VAL A 1 219 ? -18.335 -11.942 1.919 1.00 62.62 219 VAL A N 1
ATOM 1740 C CA . VAL A 1 219 ? -18.467 -12.908 0.825 1.00 62.62 219 VAL A CA 1
ATOM 1741 C C . VAL A 1 219 ? -19.839 -13.595 0.874 1.00 62.62 219 VAL A C 1
ATOM 1743 O O . VAL A 1 219 ? -20.474 -13.756 -0.166 1.00 62.62 219 VAL A O 1
ATOM 1746 N N . LEU A 1 220 ? -20.351 -13.938 2.062 1.00 63.47 220 LEU A N 1
ATOM 1747 C CA . LEU A 1 220 ? -21.703 -14.495 2.208 1.00 63.47 220 LEU A CA 1
ATOM 1748 C C . LEU A 1 220 ? -22.795 -13.497 1.782 1.00 63.47 220 LEU A C 1
ATOM 1750 O O . LEU A 1 220 ? -23.728 -13.875 1.067 1.00 63.47 220 LEU A O 1
ATOM 1754 N N . ASN A 1 221 ? -22.650 -12.221 2.153 1.00 60.59 221 ASN A N 1
ATOM 1755 C CA . ASN A 1 221 ? -23.580 -11.151 1.788 1.00 60.59 221 ASN A CA 1
ATOM 1756 C C . ASN A 1 221 ? -23.581 -10.859 0.277 1.00 60.59 221 ASN A C 1
ATOM 1758 O O . ASN A 1 221 ? -24.651 -10.810 -0.329 1.00 60.59 221 ASN A O 1
ATOM 1762 N N . ILE A 1 222 ? -22.405 -10.707 -0.344 1.00 54.03 222 ILE A N 1
ATOM 1763 C CA . ILE A 1 222 ? -22.241 -10.430 -1.785 1.00 54.03 222 ILE A CA 1
ATOM 1764 C C . ILE A 1 222 ? -22.828 -11.561 -2.626 1.00 54.03 222 ILE A C 1
ATOM 1766 O O . ILE A 1 222 ? -23.467 -11.316 -3.649 1.00 54.03 222 ILE A O 1
ATOM 1770 N N . LEU A 1 223 ? -22.641 -12.805 -2.186 1.00 56.38 223 LEU A N 1
ATOM 1771 C CA . LEU A 1 223 ? -23.169 -13.959 -2.896 1.00 56.38 223 LEU A CA 1
ATOM 1772 C C . LEU A 1 223 ? -24.686 -14.131 -2.692 1.00 56.38 223 LEU A C 1
ATOM 1774 O O . LEU A 1 223 ? -25.294 -14.913 -3.411 1.00 56.38 223 LEU A O 1
ATOM 1778 N N . ASN A 1 224 ? -25.341 -13.383 -1.789 1.00 55.44 224 ASN A N 1
ATOM 1779 C CA . ASN A 1 224 ? -26.720 -13.649 -1.341 1.00 55.44 224 ASN A CA 1
ATOM 1780 C C . ASN A 1 224 ? -26.878 -15.040 -0.681 1.00 55.44 224 ASN A C 1
ATOM 1782 O O . ASN A 1 224 ? -27.985 -15.571 -0.554 1.00 55.44 224 ASN A O 1
ATOM 1786 N N . CYS A 1 225 ? -25.770 -15.631 -0.238 1.00 51.75 225 CYS A N 1
ATOM 1787 C CA . CYS A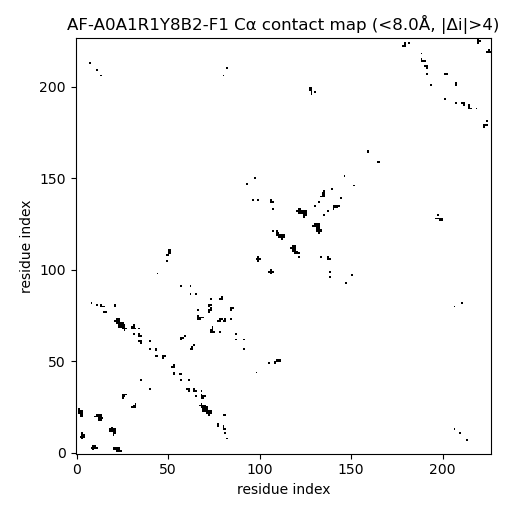 1 225 ? -25.730 -16.916 0.440 1.00 51.75 225 CYS A CA 1
ATOM 1788 C C . CYS A 1 225 ? -26.042 -16.676 1.931 1.00 51.75 225 CYS A C 1
ATOM 1790 O O . CYS A 1 225 ? -25.149 -16.424 2.736 1.00 51.75 225 CYS A O 1
ATOM 1792 N N . ARG A 1 226 ? -27.329 -16.718 2.304 1.00 44.78 226 ARG A N 1
ATOM 1793 C CA . ARG A 1 226 ? -27.744 -16.725 3.718 1.00 44.78 226 ARG A CA 1
ATOM 1794 C C . ARG A 1 226 ? -27.427 -18.091 4.330 1.00 44.78 226 ARG A C 1
ATOM 1796 O O . ARG A 1 226 ? -27.858 -19.103 3.778 1.00 44.78 226 ARG A O 1
ATOM 1803 N N . VAL A 1 227 ? -26.696 -18.100 5.445 1.00 46.00 227 VAL A N 1
ATOM 1804 C CA . VAL A 1 227 ? -26.584 -19.264 6.344 1.00 46.00 227 VAL A CA 1
ATOM 1805 C C . VAL A 1 227 ? -27.816 -19.318 7.239 1.00 46.00 227 VAL A C 1
ATOM 1807 O O . VAL A 1 227 ? -28.230 -18.235 7.713 1.00 46.00 227 VAL A O 1
#

Radius of gyration: 20.09 Å; Cα contacts (8 Å, |Δi|>4): 218; chains: 1; bounding box: 50×44×53 Å

Sequence (227 aa):
GNCVRDGLIHDWDRSFPTQDCVKRGFRQGNTPGPFWPMDAVLRVLQSSNDFRTFSTNIENGPHGNVHLGIGLDFQEMHAPNDPLFFLHHGMVDRIWSIWQAQNPRIANDITSNDIDGNPISPDTLLPFYNEPISSSVFDGSSGYCYTYDDLATRSLEEFINKDDMRSRLKSQLGSVLPICNSTITEGYFPSVKPDTNHFMFAPNITARDQMNTLVRNEVLNILNCRV

InterPro domains:
  IPR002227 Tyrosinase copper-binding domain [PF00264] (14-102)
  IPR002227 Tyrosinase copper-binding domain [PR00092] (62-73)
  IPR002227 Tyrosinase copper-binding domain [PR00092] (81-99)
  IPR002227 Tyrosinase copper-binding domain [PS00498] (82-93)
  IPR008922 Di-copper centre-containing domain superfamily [G3DSA:1.10.1280.10] (1-148)
  IPR008922 Di-copper centre-containing domain superfamily [SSF48056] (2-153)
  IPR050316 Tyrosinase and Hemocyanin [PTHR11474] (52-155)

Secondary structure (DSSP, 8-state):
--B--SSTTTTPEE-SSSSEE-B---TBTTB--PPPPHHHHHHHHHH--SHHHHHHHHIIIIIHHHHHHH-GGGGSTTGGGSTHHHHHHHHHHHHHHHHHHH-TTSTT---EE-TTSPEE-TTSBPTTT-SBHHHHSSTT-SS-----HHHHHHHHHHHHHHSS-HHHHTTTGGGSS----S---GGGS------SS--TT---HHHHHHHHHHHHHHHHHHTT---

Solvent-accessible surface area (backbone atoms only — not comparable to full-atom values): 13570 Å² total; per-residue (Å²): 130,52,49,46,77,59,77,97,58,30,83,43,65,22,72,63,98,52,77,43,66,41,34,51,46,28,66,57,63,93,36,48,58,86,72,74,54,68,70,59,55,50,48,47,57,73,70,35,92,45,43,52,56,36,50,53,52,41,48,72,37,59,52,43,50,51,28,51,12,39,11,60,47,42,53,42,100,57,18,76,62,39,75,66,41,59,60,52,49,52,51,54,50,51,54,46,54,51,42,27,70,75,35,71,94,53,40,80,49,62,60,47,60,50,100,88,64,49,78,43,50,57,76,40,56,38,82,88,40,78,41,38,36,52,40,66,72,35,93,84,25,88,62,57,97,80,81,50,74,73,58,45,49,51,54,49,51,53,49,48,70,73,40,98,47,69,80,66,49,74,79,53,72,82,69,79,63,88,68,81,52,104,72,77,50,83,86,74,54,89,59,83,68,92,56,94,77,53,45,91,73,70,55,56,71,67,58,38,53,50,50,40,49,50,50,51,54,48,55,30,56,75,58,68,47,80,129

Organism: NCBI:txid133412

Foldseek 3Di:
DQAQCDDLCNPQWFPPPHTDGDGWQFPVGPFLDDADDVVQLVCLLVVDPAPVSSCVCCVVHRLQSSQNGRDDCSVDPNVVSDVVVVVSVVVVLQSLLVSCVVRVVCQVGPFDADPVRHTQDQQDADPPQRHGVQQPPGDVHVNDDDDDPVVVVVVVVVVVVVDVCVVVCVVPPVPPDDQDDLDPDPVNQPAPDPDPRGPVDPDPPVSRVVVRVSSVVVVCVVNVPDD

Mean predicted aligned error: 11.84 Å